Protein AF-A0A6L7WXG0-F1 (afdb_monomer_lite)

pLDDT: mean 85.37, std 14.79, range [28.58, 98.31]

Sequence (226 aa):
MTYRDDTGSDESISGVFEFADGVSATISLSQAAGVPYDHLEITGDRGRIRSDWMSGQIDIESSGAHEFRLPTVEFVRSDPLQPMYDAELAEFAAAVRLGRPPSVDGHDAIRTLRVLDALRASAERGAPVEVDDAVHSTTGRGVENELARIRIQLTYPANRIQEPVLYELARRFHLKFNVRRADIDAGIGWVQLMLEGERSEIEAAIEWVEAQGIRADPVEGDVVSG

Foldseek 3Di:
DDADPVVRGHQKAWDWDADPVRDIDIDIDHVPDPDDWDKDKDDDPFWIWMATPVFQKIWTAGPVDPVRVDTDIDHDPDDPVPVVVVVQVVQVVVCVVVVHDGPDDPVNVVLVVLVVLQSVQCVVVVHHDDSVRSVQPPDDDDDRFDKDKFKKKKKDALVCLPPPLVVVLVVPAPKDKDWPDWDGDNGMIMTIMIITGTPVRVVVSQVVSVVVVIHMGTDDDDDDDD

Structure (mmCIF, N/CA/C/O backbone):
data_AF-A0A6L7WXG0-F1
#
_entry.id   AF-A0A6L7WXG0-F1
#
loop_
_atom_site.group_PDB
_atom_site.id
_atom_site.type_symbol
_atom_site.label_atom_id
_atom_site.label_alt_id
_atom_site.label_comp_id
_atom_site.label_asym_id
_atom_site.label_entity_id
_atom_site.label_seq_id
_atom_site.pdbx_PDB_ins_code
_atom_site.Cartn_x
_atom_site.Cartn_y
_atom_site.Cartn_z
_atom_site.occupancy
_atom_site.B_iso_or_equiv
_atom_site.auth_seq_id
_atom_site.auth_comp_id
_atom_site.auth_asym_id
_atom_site.auth_atom_id
_atom_site.pdbx_PDB_model_num
ATOM 1 N N . MET A 1 1 ? 11.343 -7.366 10.404 1.00 69.06 1 MET A N 1
ATOM 2 C CA . MET A 1 1 ? 10.807 -5.997 10.508 1.00 69.06 1 MET A CA 1
ATOM 3 C C . MET A 1 1 ? 11.293 -5.422 11.824 1.00 69.06 1 MET A C 1
ATOM 5 O O . MET A 1 1 ? 11.182 -6.116 12.830 1.00 69.06 1 MET A O 1
ATOM 9 N N . THR A 1 2 ? 11.908 -4.241 11.805 1.00 74.75 2 THR A N 1
ATOM 10 C CA . THR A 1 2 ? 12.405 -3.568 13.018 1.00 74.75 2 THR A CA 1
ATOM 11 C C . THR A 1 2 ? 11.635 -2.268 13.184 1.00 74.75 2 THR A C 1
ATOM 13 O O . THR A 1 2 ? 11.854 -1.347 12.406 1.00 74.75 2 THR A O 1
ATOM 16 N N . TYR A 1 3 ? 10.732 -2.199 14.160 1.00 73.75 3 TYR A N 1
ATOM 17 C CA . TYR A 1 3 ? 9.890 -1.025 14.394 1.00 73.75 3 TYR A CA 1
ATOM 18 C C . TYR A 1 3 ? 10.620 0.051 15.208 1.00 73.75 3 TYR A C 1
ATOM 20 O O . TYR A 1 3 ? 11.378 -0.271 16.127 1.00 73.75 3 TYR A O 1
ATOM 28 N N . ARG A 1 4 ? 10.374 1.325 14.887 1.00 72.88 4 ARG A N 1
ATOM 29 C CA . ARG A 1 4 ? 10.917 2.492 15.588 1.00 72.88 4 ARG A CA 1
ATOM 30 C C . ARG A 1 4 ? 9.821 3.308 16.260 1.00 72.88 4 ARG A C 1
ATOM 32 O O . ARG A 1 4 ? 9.008 3.950 15.598 1.00 72.88 4 ARG A O 1
ATOM 39 N N . ASP A 1 5 ? 9.869 3.350 17.590 1.00 71.81 5 ASP A N 1
ATOM 40 C CA . ASP A 1 5 ? 8.916 4.106 18.412 1.00 71.81 5 ASP A CA 1
ATOM 41 C C . ASP A 1 5 ? 9.020 5.629 18.214 1.00 71.81 5 ASP A C 1
ATOM 43 O O . ASP A 1 5 ? 8.040 6.3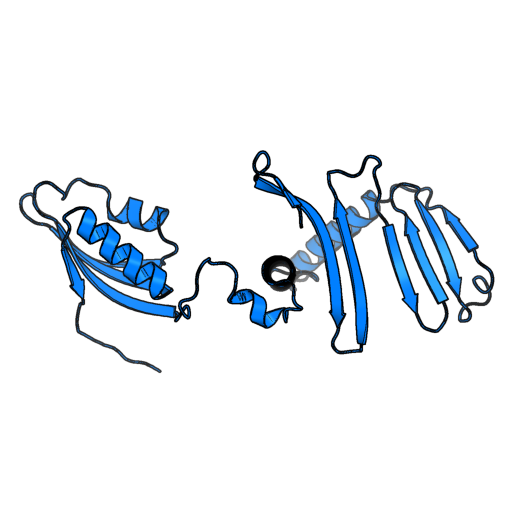43 18.411 1.00 71.81 5 ASP A O 1
ATOM 47 N N . ASP A 1 6 ? 10.191 6.146 17.824 1.00 74.25 6 ASP A N 1
ATOM 48 C CA . ASP A 1 6 ? 10.437 7.585 17.668 1.00 74.25 6 ASP A CA 1
ATOM 49 C C . ASP A 1 6 ? 9.836 8.170 16.382 1.00 74.25 6 ASP A C 1
ATOM 51 O O . ASP A 1 6 ? 9.433 9.334 16.366 1.00 74.25 6 ASP A O 1
ATOM 55 N N . THR A 1 7 ? 9.757 7.372 15.316 1.00 75.00 7 THR A N 1
ATOM 56 C CA . THR A 1 7 ? 9.192 7.778 14.019 1.00 75.00 7 THR A CA 1
ATOM 57 C C . THR A 1 7 ? 7.822 7.166 13.741 1.00 75.00 7 THR A C 1
ATOM 59 O O . THR A 1 7 ? 7.153 7.587 12.799 1.00 75.00 7 THR A O 1
ATOM 62 N N . GLY A 1 8 ? 7.393 6.187 14.542 1.00 73.94 8 GLY A N 1
ATOM 63 C CA . GLY A 1 8 ? 6.151 5.453 14.315 1.00 73.94 8 GLY A CA 1
ATOM 64 C C . GLY A 1 8 ? 6.173 4.624 13.028 1.00 73.94 8 GLY A C 1
ATOM 65 O O . GLY A 1 8 ? 5.131 4.426 12.407 1.00 73.94 8 GLY A O 1
ATOM 66 N N . SER A 1 9 ? 7.359 4.199 12.583 1.00 76.88 9 SER A N 1
ATOM 67 C CA . SER A 1 9 ? 7.559 3.500 11.311 1.00 76.88 9 SER A CA 1
ATOM 68 C C . SER A 1 9 ? 8.570 2.368 11.445 1.00 76.88 9 SER A C 1
ATOM 70 O O . SER A 1 9 ? 9.354 2.328 12.394 1.00 76.88 9 SER A O 1
ATOM 72 N N . ASP A 1 10 ? 8.569 1.443 10.491 1.00 80.31 10 ASP A N 1
ATOM 73 C CA . ASP A 1 10 ? 9.605 0.420 10.430 1.00 80.31 10 ASP A CA 1
ATOM 74 C C . ASP A 1 10 ? 10.914 0.996 9.906 1.00 80.31 10 ASP A C 1
ATOM 76 O O . ASP A 1 10 ? 10.977 1.612 8.845 1.00 80.31 10 ASP A O 1
ATOM 80 N N . GLU A 1 11 ? 11.991 0.742 10.639 1.00 86.38 11 GLU A N 1
ATOM 81 C CA . GLU A 1 11 ? 13.344 1.089 10.233 1.00 86.38 11 GLU A CA 1
ATOM 82 C C . GLU A 1 11 ? 13.790 0.282 9.019 1.00 86.38 11 GLU A C 1
ATOM 84 O O . GLU A 1 11 ? 14.484 0.796 8.143 1.00 86.38 11 GLU A O 1
ATOM 89 N N . SER A 1 12 ? 13.454 -1.009 8.998 1.00 88.31 12 SER A N 1
ATOM 90 C CA . SER A 1 12 ? 13.817 -1.927 7.922 1.00 88.31 12 SER A CA 1
ATOM 91 C C . SER A 1 12 ? 12.765 -3.011 7.741 1.00 88.31 12 SER A C 1
ATOM 93 O O . SER A 1 12 ? 12.304 -3.633 8.708 1.00 88.31 12 SER A O 1
ATOM 95 N N . ILE A 1 13 ? 12.450 -3.285 6.482 1.00 85.75 13 ILE A N 1
ATOM 96 C CA . ILE A 1 13 ? 11.559 -4.351 6.050 1.00 85.75 13 ILE A CA 1
ATOM 97 C C . ILE A 1 13 ? 12.238 -5.150 4.939 1.00 85.75 13 ILE A C 1
ATOM 99 O O . ILE A 1 13 ? 12.839 -4.599 4.019 1.00 85.75 13 ILE A O 1
ATOM 103 N N . SER A 1 14 ? 12.134 -6.469 5.034 1.00 88.62 14 SER A N 1
ATOM 104 C CA . SER A 1 14 ? 12.507 -7.382 3.962 1.00 88.62 14 SER A CA 1
ATOM 105 C C . SER A 1 14 ? 11.402 -8.415 3.836 1.00 88.62 14 SER A C 1
ATOM 107 O O . SER A 1 14 ? 10.931 -8.933 4.850 1.00 88.62 14 SER A O 1
ATOM 109 N N . GLY A 1 15 ? 10.973 -8.681 2.610 1.00 89.25 15 GLY A N 1
ATOM 110 C CA . GLY A 1 15 ? 9.856 -9.567 2.316 1.00 89.25 15 GLY A CA 1
ATOM 111 C C . GLY A 1 15 ? 10.099 -10.352 1.038 1.00 89.25 15 GLY A C 1
ATOM 112 O O . GLY A 1 15 ? 10.827 -9.898 0.155 1.00 89.25 15 GLY A O 1
ATOM 113 N N . VAL A 1 16 ? 9.485 -11.528 0.959 1.00 92.44 16 VAL A N 1
ATOM 114 C CA . VAL A 1 16 ? 9.445 -12.353 -0.248 1.00 92.44 16 VAL A CA 1
ATOM 115 C C . VAL A 1 16 ? 7.985 -12.508 -0.649 1.00 92.44 16 VAL A C 1
ATOM 117 O O . VAL A 1 16 ? 7.141 -12.809 0.193 1.00 92.44 16 VAL A O 1
ATOM 120 N N . PHE A 1 17 ? 7.710 -12.295 -1.926 1.00 92.06 17 PHE A N 1
ATOM 121 C CA . PHE A 1 17 ? 6.425 -12.525 -2.562 1.00 92.06 17 PHE A CA 1
ATOM 122 C C . PHE A 1 17 ? 6.538 -13.735 -3.475 1.00 92.06 17 PHE A C 1
ATOM 124 O O . PHE A 1 17 ? 7.519 -13.861 -4.209 1.00 92.06 17 PHE A O 1
ATOM 131 N N . GLU A 1 18 ? 5.517 -14.579 -3.457 1.00 91.62 18 GLU A N 1
ATOM 132 C CA . GLU A 1 18 ? 5.329 -15.658 -4.418 1.00 91.62 18 GLU A CA 1
ATOM 133 C C . GLU A 1 18 ? 4.046 -15.371 -5.196 1.00 91.62 18 GLU A C 1
ATOM 135 O O . GLU A 1 18 ? 2.998 -15.090 -4.615 1.00 91.62 18 GLU A O 1
ATOM 140 N N . PHE A 1 19 ? 4.150 -15.364 -6.519 1.00 89.44 19 PHE A N 1
ATOM 141 C CA . PHE A 1 19 ? 3.028 -15.149 -7.419 1.00 89.44 19 PHE A CA 1
ATOM 142 C C . PHE A 1 19 ? 2.441 -16.499 -7.842 1.00 89.44 19 PHE A C 1
ATOM 144 O O . PHE A 1 19 ? 3.129 -17.518 -7.864 1.00 89.44 19 PHE A O 1
ATOM 151 N N . ALA A 1 20 ? 1.163 -16.511 -8.227 1.00 86.31 20 ALA A N 1
ATOM 152 C CA . ALA A 1 20 ? 0.452 -17.738 -8.604 1.00 86.31 20 ALA A CA 1
ATOM 153 C C . ALA A 1 20 ? 1.073 -18.485 -9.805 1.00 86.31 20 ALA A C 1
ATOM 155 O O . ALA A 1 20 ? 0.812 -19.670 -10.003 1.00 86.31 20 ALA A O 1
ATOM 156 N N . ASP A 1 21 ? 1.875 -17.797 -10.617 1.00 87.25 21 ASP A N 1
ATOM 157 C CA . ASP A 1 21 ? 2.616 -18.353 -11.750 1.00 87.25 21 ASP A CA 1
ATOM 158 C C . ASP A 1 21 ? 4.011 -18.892 -11.370 1.00 87.25 21 ASP A C 1
ATOM 160 O O . ASP A 1 21 ? 4.744 -19.370 -12.237 1.00 87.25 21 ASP A O 1
ATOM 164 N N . GLY A 1 22 ? 4.369 -18.854 -10.083 1.00 87.81 22 GLY A N 1
ATOM 165 C CA . GLY A 1 22 ? 5.646 -19.322 -9.550 1.00 87.81 22 GLY A CA 1
ATOM 166 C C . GLY A 1 22 ? 6.780 -18.302 -9.649 1.00 87.81 22 GLY A C 1
ATOM 167 O O . GLY A 1 22 ? 7.914 -18.622 -9.289 1.00 87.81 22 GLY A O 1
ATOM 168 N N . VAL A 1 23 ? 6.515 -17.078 -10.121 1.00 91.69 23 VAL A N 1
ATOM 169 C CA . VAL A 1 23 ? 7.484 -15.983 -10.004 1.00 91.69 23 VAL A CA 1
ATOM 170 C C . VAL A 1 23 ? 7.654 -15.641 -8.525 1.00 91.69 23 VAL A C 1
ATOM 172 O O . VAL A 1 23 ? 6.690 -15.609 -7.764 1.00 91.69 23 VAL A O 1
ATOM 175 N N . SER A 1 24 ? 8.886 -15.353 -8.110 1.00 92.81 24 SER A N 1
ATOM 176 C CA . SER A 1 24 ? 9.178 -14.842 -6.772 1.00 92.81 24 SER A CA 1
ATOM 177 C C . SER A 1 24 ? 9.816 -13.463 -6.854 1.00 92.81 24 SER A C 1
ATOM 179 O O . SER A 1 24 ? 10.695 -13.247 -7.691 1.00 92.81 24 SER A O 1
ATOM 181 N N . ALA A 1 25 ? 9.440 -12.560 -5.956 1.00 93.00 25 ALA A N 1
ATOM 182 C CA . ALA A 1 25 ? 10.072 -11.253 -5.823 1.00 93.00 25 ALA A CA 1
ATOM 183 C C . ALA A 1 25 ? 10.540 -11.025 -4.387 1.00 93.00 25 ALA A C 1
ATOM 185 O O . ALA A 1 25 ? 9.827 -11.342 -3.441 1.00 93.00 25 ALA A O 1
ATOM 186 N N . THR A 1 26 ? 11.716 -10.427 -4.227 1.00 93.31 26 THR A N 1
ATOM 187 C CA . THR A 1 26 ? 12.223 -10.005 -2.919 1.00 93.31 26 THR A CA 1
ATOM 188 C C . THR A 1 26 ? 12.224 -8.491 -2.862 1.00 93.31 26 THR A C 1
ATOM 190 O O . THR A 1 26 ? 12.740 -7.837 -3.766 1.00 93.31 26 THR A O 1
ATOM 193 N N . ILE A 1 27 ? 11.688 -7.937 -1.780 1.00 91.56 27 ILE A N 1
ATOM 194 C CA . ILE A 1 27 ? 11.769 -6.512 -1.479 1.00 91.56 27 ILE A CA 1
ATOM 195 C C . ILE A 1 27 ? 12.613 -6.303 -0.228 1.00 91.56 27 ILE A C 1
ATOM 197 O O . ILE A 1 27 ? 12.512 -7.060 0.737 1.00 91.56 27 ILE A O 1
ATOM 201 N N . SER A 1 28 ? 13.451 -5.272 -0.243 1.00 91.12 28 SER A N 1
ATOM 202 C CA . SER A 1 28 ? 14.207 -4.830 0.922 1.00 91.12 28 SER A CA 1
ATOM 203 C C . SER A 1 28 ? 14.220 -3.313 0.949 1.00 91.12 28 SER A C 1
ATOM 205 O O . SER A 1 28 ? 14.706 -2.689 0.010 1.00 91.12 28 SER A O 1
ATOM 207 N N . LEU A 1 29 ? 13.702 -2.736 2.028 1.00 90.38 29 LEU A N 1
ATOM 208 C CA . LEU A 1 29 ? 13.752 -1.304 2.290 1.00 90.38 29 LEU A CA 1
ATOM 209 C C . LEU A 1 29 ? 14.339 -1.077 3.680 1.00 90.38 29 LEU A C 1
ATOM 211 O O . LEU A 1 29 ? 14.035 -1.803 4.625 1.00 90.38 29 LEU A O 1
ATOM 215 N N . SER A 1 30 ? 15.191 -0.066 3.814 1.00 90.12 30 SER A N 1
ATOM 216 C CA . SER A 1 30 ? 15.856 0.241 5.075 1.00 90.12 30 SER A CA 1
ATOM 217 C C . SER A 1 30 ? 16.225 1.712 5.139 1.00 90.12 30 SER A C 1
ATOM 219 O O . SER A 1 30 ? 16.945 2.212 4.278 1.00 90.12 30 SER A O 1
ATOM 221 N N . GLN A 1 31 ? 15.771 2.372 6.198 1.00 86.69 31 GLN A N 1
ATOM 222 C CA . GLN A 1 31 ? 16.190 3.716 6.587 1.00 86.69 31 GLN A CA 1
ATOM 223 C C . GLN A 1 31 ? 17.479 3.699 7.426 1.00 86.69 31 GLN A C 1
ATOM 225 O O . GLN A 1 31 ? 18.104 4.738 7.614 1.00 86.69 31 GLN A O 1
ATOM 230 N N . ALA A 1 32 ? 17.890 2.527 7.923 1.00 86.94 32 ALA A N 1
ATOM 231 C CA . ALA A 1 32 ? 19.137 2.341 8.670 1.00 86.94 32 ALA A CA 1
ATOM 232 C C . ALA A 1 32 ? 20.347 2.032 7.782 1.00 86.94 32 ALA A C 1
ATOM 234 O O . ALA A 1 32 ? 21.463 1.878 8.287 1.00 86.94 32 ALA A O 1
ATOM 235 N N . ALA A 1 33 ? 20.157 1.921 6.467 1.00 86.94 33 ALA A N 1
ATOM 236 C CA . ALA A 1 33 ? 21.266 1.690 5.561 1.00 86.94 33 ALA A CA 1
ATOM 237 C C . ALA A 1 33 ? 22.262 2.857 5.624 1.00 86.94 33 ALA A C 1
ATOM 239 O O . ALA A 1 33 ? 21.909 4.019 5.443 1.00 86.94 33 ALA A O 1
ATOM 240 N N . GLY A 1 34 ? 23.537 2.535 5.861 1.00 88.50 34 GLY A N 1
ATOM 241 C CA . GLY A 1 34 ? 24.606 3.536 5.938 1.00 88.50 34 GLY A CA 1
ATOM 242 C C . GLY A 1 34 ? 24.945 4.190 4.595 1.00 88.50 34 GLY A C 1
ATOM 243 O O . GLY A 1 34 ? 25.682 5.173 4.566 1.00 88.50 34 GLY A O 1
ATOM 244 N N . VAL A 1 35 ? 24.425 3.647 3.491 1.00 89.44 35 VAL A N 1
ATOM 245 C CA . VAL A 1 35 ? 24.557 4.191 2.139 1.00 89.44 35 VAL A CA 1
ATOM 246 C C . VAL A 1 35 ? 23.198 4.165 1.436 1.00 89.44 35 VAL A C 1
ATOM 248 O O . VAL A 1 35 ? 22.457 3.195 1.612 1.00 89.44 35 VAL A O 1
ATOM 251 N N . PRO A 1 36 ? 22.864 5.190 0.633 1.00 87.38 36 PRO A N 1
ATOM 252 C CA . PRO A 1 36 ? 21.691 5.142 -0.227 1.00 87.38 36 PRO A CA 1
ATOM 253 C C . PRO A 1 36 ? 21.805 3.989 -1.222 1.00 87.38 36 PRO A C 1
ATOM 255 O O . PRO A 1 36 ? 22.871 3.759 -1.797 1.00 87.38 36 PRO A O 1
ATOM 258 N N . TYR A 1 37 ? 20.704 3.286 -1.437 1.00 90.88 37 TYR A N 1
ATOM 259 C CA . TYR A 1 37 ? 20.589 2.254 -2.453 1.00 90.88 37 TYR A CA 1
ATOM 260 C C . TYR A 1 37 ? 19.185 2.305 -3.033 1.00 90.88 37 TYR A C 1
ATOM 262 O O . TYR A 1 37 ? 18.215 2.521 -2.310 1.00 90.88 37 TYR A O 1
ATOM 270 N N . ASP A 1 38 ? 19.099 2.092 -4.335 1.00 91.94 38 ASP A N 1
ATOM 271 C CA . ASP A 1 38 ? 17.840 1.934 -5.039 1.00 91.94 38 ASP A CA 1
ATOM 272 C C . ASP A 1 38 ? 18.148 1.156 -6.314 1.00 91.94 38 ASP A C 1
ATOM 274 O O . ASP A 1 38 ? 18.916 1.613 -7.165 1.00 91.94 38 ASP A O 1
ATOM 278 N N . HIS A 1 39 ? 17.667 -0.081 -6.377 1.00 93.81 39 HIS A N 1
ATOM 279 C CA . HIS A 1 39 ? 17.849 -0.913 -7.551 1.00 93.81 39 HIS A CA 1
ATOM 280 C C . HIS A 1 39 ? 16.721 -1.923 -7.706 1.00 93.81 39 HIS A C 1
ATOM 282 O O . HIS A 1 39 ? 16.160 -2.423 -6.732 1.00 93.81 39 HIS A O 1
ATOM 288 N N . LEU A 1 40 ? 16.466 -2.279 -8.959 1.00 95.25 40 LEU A N 1
ATOM 289 C CA . LEU A 1 40 ? 15.563 -3.345 -9.362 1.00 95.25 40 LEU A CA 1
ATOM 290 C C . LEU A 1 40 ? 16.348 -4.355 -10.191 1.00 95.25 40 LEU A C 1
ATOM 292 O O . LEU A 1 40 ? 17.116 -3.974 -11.073 1.00 95.25 40 LEU A O 1
ATOM 296 N N . GLU A 1 41 ? 16.134 -5.641 -9.939 1.00 96.94 41 GLU A N 1
ATOM 297 C CA . GLU A 1 41 ? 16.689 -6.716 -10.754 1.00 96.94 41 GLU A CA 1
ATOM 298 C C . GLU A 1 41 ? 15.584 -7.682 -11.172 1.00 96.94 41 GLU A C 1
ATOM 300 O O . GLU A 1 41 ? 14.773 -8.113 -10.356 1.00 96.94 41 GLU A O 1
ATOM 305 N N . ILE A 1 42 ? 15.569 -8.025 -12.456 1.00 96.88 42 ILE A N 1
ATOM 306 C CA . ILE A 1 42 ? 14.672 -9.016 -13.040 1.00 96.88 42 ILE A CA 1
ATOM 307 C C . ILE A 1 42 ? 15.546 -10.113 -13.631 1.00 96.88 42 ILE A C 1
ATOM 309 O O . ILE A 1 42 ? 16.362 -9.858 -14.518 1.00 96.88 42 ILE A O 1
ATOM 313 N N . THR A 1 43 ? 15.349 -11.338 -13.154 1.00 96.50 43 THR A N 1
ATOM 314 C CA . THR A 1 43 ? 16.014 -12.532 -13.680 1.00 96.50 43 THR A CA 1
ATOM 315 C C . THR A 1 43 ? 14.974 -13.449 -14.301 1.00 96.50 43 THR A C 1
ATOM 317 O O . THR A 1 43 ? 13.978 -13.788 -13.669 1.00 96.50 43 THR A O 1
ATOM 320 N N . GLY A 1 44 ? 15.215 -13.848 -15.544 1.00 94.88 44 GLY A N 1
ATOM 321 C CA . GLY A 1 44 ? 14.418 -14.823 -16.272 1.00 94.88 44 GLY A CA 1
ATOM 322 C C . GLY A 1 44 ? 15.272 -15.983 -16.776 1.00 94.88 44 GLY A C 1
ATOM 323 O O . GLY A 1 44 ? 16.495 -16.001 -16.651 1.00 94.88 44 GLY A O 1
ATOM 324 N N . ASP A 1 45 ? 14.618 -16.945 -17.414 1.00 94.81 45 ASP A N 1
ATOM 325 C CA . ASP A 1 45 ? 15.241 -18.139 -17.996 1.00 94.81 45 ASP A CA 1
ATOM 326 C C . ASP A 1 45 ? 16.295 -17.833 -19.077 1.00 94.81 45 ASP A C 1
ATOM 328 O O . ASP A 1 45 ? 17.212 -18.621 -19.308 1.00 94.81 45 ASP A O 1
ATOM 332 N N . ARG A 1 46 ? 16.178 -16.681 -19.744 1.00 95.81 46 ARG A N 1
ATOM 333 C CA . ARG A 1 46 ? 17.065 -16.267 -20.839 1.00 95.81 46 ARG A CA 1
ATOM 334 C C . ARG A 1 46 ? 18.005 -15.124 -20.491 1.00 95.81 46 ARG A C 1
ATOM 336 O O . ARG A 1 46 ? 18.705 -14.667 -21.399 1.00 95.81 46 ARG A O 1
ATOM 343 N N . GLY A 1 47 ? 18.040 -14.653 -19.249 1.00 95.62 47 GLY A N 1
ATOM 344 C CA . GLY A 1 47 ? 18.920 -13.550 -18.881 1.00 95.62 47 GLY A CA 1
ATOM 345 C C . GLY A 1 47 ? 18.500 -12.772 -17.645 1.00 95.62 47 GLY A C 1
ATOM 346 O O . GLY A 1 47 ? 17.566 -13.142 -16.938 1.00 95.62 47 GLY A O 1
ATOM 347 N N . ARG A 1 48 ? 19.195 -11.663 -17.415 1.00 96.69 48 ARG A N 1
ATOM 348 C CA . ARG A 1 48 ? 19.003 -10.758 -16.287 1.00 96.69 48 ARG A CA 1
ATOM 349 C C . ARG A 1 48 ? 19.120 -9.311 -16.747 1.00 96.69 48 ARG A C 1
ATOM 351 O O . ARG A 1 48 ? 19.949 -8.990 -17.597 1.00 96.69 48 ARG A O 1
ATOM 358 N N . ILE A 1 49 ? 18.320 -8.443 -16.144 1.00 97.19 49 ILE A N 1
ATOM 359 C CA . ILE A 1 49 ? 18.498 -6.996 -16.203 1.00 97.19 49 ILE A CA 1
ATOM 360 C C . ILE A 1 49 ? 18.470 -6.429 -14.788 1.00 97.19 49 ILE A C 1
ATOM 362 O O . ILE A 1 49 ? 17.603 -6.786 -13.993 1.00 97.19 49 ILE A O 1
ATOM 366 N N . ARG A 1 50 ? 19.415 -5.548 -14.474 1.00 96.88 50 ARG A N 1
ATOM 367 C CA . ARG A 1 50 ? 19.479 -4.810 -13.214 1.00 96.88 50 ARG A CA 1
ATOM 368 C C . ARG A 1 50 ? 19.580 -3.329 -13.520 1.00 96.88 50 ARG A C 1
ATOM 370 O O . ARG A 1 50 ? 20.368 -2.939 -14.369 1.00 96.88 50 ARG A O 1
ATOM 377 N N . SER A 1 51 ? 18.810 -2.515 -12.817 1.00 94.69 51 SER A N 1
ATOM 378 C CA . SER A 1 51 ? 18.906 -1.060 -12.858 1.00 94.69 51 SER A CA 1
ATOM 379 C C . SER A 1 51 ? 19.237 -0.556 -11.464 1.00 94.69 51 SER A C 1
ATOM 381 O O . SER A 1 51 ? 18.507 -0.865 -10.529 1.00 94.69 51 SER A O 1
ATOM 383 N N . ASP A 1 52 ? 20.327 0.195 -11.331 1.00 92.94 52 ASP A N 1
ATOM 384 C CA . ASP A 1 52 ? 20.717 0.911 -10.119 1.00 92.94 52 ASP A CA 1
ATOM 385 C C . ASP A 1 52 ? 20.455 2.405 -10.330 1.00 92.94 52 ASP A C 1
ATOM 387 O O . ASP A 1 52 ? 21.104 3.073 -11.139 1.00 92.94 52 ASP A O 1
ATOM 391 N N . TRP A 1 53 ? 19.462 2.923 -9.618 1.00 87.69 53 TRP A N 1
ATOM 392 C CA . TRP A 1 53 ? 18.965 4.282 -9.803 1.00 87.69 53 TRP A CA 1
ATOM 393 C C . TRP A 1 53 ? 19.927 5.328 -9.240 1.00 87.69 53 TRP A C 1
ATOM 395 O O . TRP A 1 53 ? 20.010 6.433 -9.772 1.00 87.69 53 TRP A O 1
ATOM 405 N N . MET A 1 54 ? 20.696 4.981 -8.205 1.00 87.25 54 MET A N 1
ATOM 406 C CA . MET A 1 54 ? 21.650 5.899 -7.577 1.00 87.25 54 MET A CA 1
ATOM 407 C C . MET A 1 54 ? 22.834 6.215 -8.494 1.00 87.25 54 MET A C 1
ATOM 409 O O . MET A 1 54 ? 23.347 7.333 -8.491 1.00 87.25 54 MET A O 1
ATOM 413 N N . SER A 1 55 ? 23.276 5.227 -9.271 1.00 88.38 55 SER A N 1
ATOM 414 C CA . SER A 1 55 ? 24.388 5.355 -10.220 1.00 88.38 55 SER A CA 1
ATOM 415 C C . SER A 1 55 ? 23.941 5.607 -11.664 1.00 88.38 55 SER A C 1
ATOM 417 O O . SER A 1 55 ? 24.761 6.009 -12.493 1.00 88.38 55 SER A O 1
ATOM 419 N N . GLY A 1 56 ? 22.667 5.356 -11.980 1.00 88.75 56 GLY A N 1
ATOM 420 C CA . GLY A 1 56 ? 22.151 5.328 -13.349 1.00 88.75 56 GLY A CA 1
ATOM 421 C C . GLY A 1 56 ? 22.651 4.125 -14.158 1.00 88.75 56 GLY A C 1
ATOM 422 O O . GLY A 1 56 ? 22.499 4.113 -15.380 1.00 88.75 56 GLY A O 1
ATOM 423 N N . GLN A 1 57 ? 23.282 3.141 -13.512 1.00 93.44 57 GLN A N 1
ATOM 424 C CA . GLN A 1 57 ? 23.827 1.957 -14.167 1.00 93.44 57 GLN A CA 1
ATOM 425 C C . GLN A 1 57 ? 22.712 0.968 -14.521 1.00 93.44 57 GLN A C 1
ATOM 427 O O . GLN A 1 57 ? 21.812 0.705 -13.722 1.00 93.44 57 GLN A O 1
ATOM 432 N N . ILE A 1 58 ? 22.795 0.388 -15.716 1.00 94.94 58 ILE A N 1
ATOM 433 C CA . ILE A 1 58 ? 21.957 -0.728 -16.148 1.00 94.94 58 ILE A CA 1
ATOM 434 C C . ILE A 1 58 ? 22.869 -1.884 -16.559 1.00 94.94 58 ILE A C 1
ATOM 436 O O . ILE A 1 58 ? 23.643 -1.755 -17.505 1.00 94.94 58 ILE A O 1
ATOM 440 N N . ASP A 1 59 ? 22.767 -3.016 -15.868 1.00 96.75 59 ASP A N 1
ATOM 441 C CA . ASP A 1 59 ? 23.455 -4.257 -16.225 1.00 96.75 59 ASP A CA 1
ATOM 442 C C . ASP A 1 59 ? 22.496 -5.169 -16.990 1.00 96.75 59 ASP A C 1
ATOM 444 O O . ASP A 1 59 ? 21.413 -5.487 -16.495 1.00 96.75 59 ASP A O 1
ATOM 448 N N . ILE A 1 60 ? 22.891 -5.617 -18.180 1.00 97.12 60 ILE A N 1
ATOM 449 C CA . ILE A 1 60 ? 22.066 -6.453 -19.055 1.00 97.12 60 ILE A CA 1
ATOM 450 C C . ILE A 1 60 ? 22.862 -7.673 -19.501 1.00 97.12 60 ILE A C 1
ATOM 452 O O . ILE A 1 60 ? 23.982 -7.570 -20.003 1.00 97.12 60 ILE A O 1
ATOM 456 N N . GLU A 1 61 ? 22.246 -8.839 -19.370 1.00 96.62 61 GLU A N 1
ATOM 457 C CA . GLU A 1 61 ? 22.718 -10.086 -19.952 1.00 96.62 61 GLU A CA 1
ATOM 458 C C . GLU A 1 61 ? 21.515 -10.850 -20.504 1.00 96.62 61 GLU A C 1
ATOM 460 O O . GLU A 1 61 ? 20.554 -11.116 -19.788 1.00 96.62 61 GLU A O 1
ATOM 465 N N . SER A 1 62 ? 21.533 -11.207 -21.786 1.00 96.12 62 SER A N 1
ATOM 466 C CA . SER A 1 62 ? 20.449 -11.952 -22.417 1.00 96.12 62 SER A CA 1
ATOM 467 C C . SER A 1 62 ? 20.946 -12.868 -23.528 1.00 96.12 62 SER A C 1
ATOM 469 O O . SER A 1 62 ? 21.533 -12.435 -24.516 1.00 96.12 62 SER A O 1
ATOM 471 N N . SER A 1 63 ? 20.588 -14.147 -23.438 1.00 94.31 63 SER A N 1
ATOM 472 C CA . SER A 1 63 ? 20.731 -15.100 -24.547 1.00 94.31 63 SER A CA 1
ATOM 473 C C . SER A 1 63 ? 19.740 -14.833 -25.691 1.00 94.31 63 SER A C 1
ATOM 475 O O . SER A 1 63 ? 19.919 -15.332 -26.802 1.00 94.31 63 SER A O 1
ATOM 477 N N . GLY A 1 64 ? 18.700 -14.035 -25.429 1.00 91.50 64 GLY A N 1
ATOM 478 C CA . GLY A 1 64 ? 17.631 -13.699 -26.364 1.00 91.50 64 GLY A CA 1
ATOM 479 C C . GLY A 1 64 ? 17.927 -12.563 -27.334 1.00 91.50 64 GLY A C 1
ATOM 480 O O . GLY A 1 64 ? 17.241 -12.449 -28.347 1.00 91.50 64 GLY A O 1
ATOM 481 N N . ALA A 1 65 ? 18.923 -11.734 -27.031 1.00 90.94 65 ALA A N 1
ATOM 482 C CA . ALA A 1 65 ? 19.284 -10.561 -27.812 1.00 90.94 65 ALA A CA 1
ATOM 483 C C . ALA A 1 65 ? 20.771 -10.634 -28.157 1.00 90.94 65 ALA A C 1
ATOM 485 O O . ALA A 1 65 ? 21.610 -10.774 -27.272 1.00 90.94 65 ALA A O 1
ATOM 486 N N . HIS A 1 66 ? 21.114 -10.561 -29.448 1.00 91.62 66 HIS A N 1
ATOM 487 C CA . HIS A 1 66 ? 22.504 -10.727 -29.885 1.00 91.62 66 HIS A CA 1
ATOM 488 C C . HIS A 1 66 ? 23.444 -9.732 -29.190 1.00 91.62 66 HIS A C 1
ATOM 490 O O . HIS A 1 66 ? 24.541 -10.115 -28.796 1.00 91.62 66 HIS A O 1
ATOM 496 N N . GLU A 1 67 ? 23.016 -8.477 -29.070 1.00 92.69 67 GLU A N 1
ATOM 497 C CA . GLU A 1 67 ? 23.780 -7.376 -28.474 1.00 92.69 67 GLU A CA 1
ATOM 498 C C . GLU A 1 67 ? 24.055 -7.551 -26.975 1.00 92.69 67 GLU A C 1
ATOM 500 O O . GLU A 1 67 ? 25.098 -7.112 -26.509 1.00 92.69 67 GLU A O 1
ATOM 505 N N . PHE A 1 68 ? 23.204 -8.290 -26.256 1.00 94.00 68 PHE A N 1
ATOM 506 C CA . PHE A 1 68 ? 23.327 -8.513 -24.811 1.00 94.00 68 PHE A CA 1
ATOM 507 C C . PHE A 1 68 ? 23.794 -9.929 -24.451 1.00 94.00 68 PHE A C 1
ATOM 509 O O . PHE A 1 68 ? 23.696 -10.342 -23.299 1.00 94.00 68 PHE A O 1
ATOM 516 N N . ARG A 1 69 ? 24.319 -10.699 -25.415 1.00 91.38 69 ARG A N 1
ATOM 517 C CA . ARG A 1 69 ? 24.823 -12.064 -25.159 1.00 91.38 69 ARG A CA 1
ATOM 518 C C . ARG A 1 69 ? 26.014 -12.124 -24.207 1.00 91.38 69 ARG A C 1
ATOM 520 O O . ARG A 1 69 ? 26.300 -13.189 -23.669 1.00 91.38 69 ARG A O 1
ATOM 527 N N . LEU A 1 70 ? 26.728 -11.015 -24.063 1.00 91.75 70 LEU A N 1
ATOM 528 C CA . LEU A 1 70 ? 27.771 -10.829 -23.066 1.00 91.75 70 LEU A CA 1
ATOM 529 C C . LEU A 1 70 ? 27.274 -9.803 -22.042 1.00 91.75 70 LEU A C 1
ATOM 531 O O . LEU A 1 70 ? 26.543 -8.890 -22.441 1.00 91.75 70 LEU A O 1
ATOM 535 N N . PRO A 1 71 ? 27.689 -9.911 -20.765 1.00 93.31 71 PRO A N 1
ATOM 536 C CA . PRO A 1 71 ? 27.370 -8.910 -19.757 1.00 93.31 71 PRO A CA 1
ATOM 537 C C . PRO A 1 71 ? 27.709 -7.507 -20.262 1.00 93.31 71 PRO A C 1
ATOM 539 O O . PRO A 1 71 ? 28.862 -7.207 -20.582 1.00 93.31 71 PRO A O 1
ATOM 542 N N . THR A 1 72 ? 26.682 -6.674 -20.373 1.00 95.44 72 THR A N 1
ATOM 543 C CA . THR A 1 72 ? 26.756 -5.314 -20.899 1.00 95.44 72 THR A CA 1
ATOM 544 C C . THR A 1 72 ? 26.345 -4.350 -19.802 1.00 95.44 72 THR A C 1
ATOM 546 O O . THR A 1 72 ? 25.381 -4.603 -19.086 1.00 95.44 72 THR A O 1
ATOM 549 N N . VAL A 1 73 ? 27.086 -3.252 -19.673 1.00 95.44 73 VAL A N 1
ATOM 550 C CA . VAL A 1 73 ? 26.806 -2.195 -18.702 1.00 95.44 73 VAL A CA 1
ATOM 551 C C . VAL A 1 73 ? 26.537 -0.905 -19.459 1.00 95.44 73 VAL A C 1
ATOM 553 O O . VAL A 1 73 ? 27.404 -0.416 -20.188 1.00 95.44 73 VAL A O 1
ATOM 556 N N . GLU A 1 74 ? 25.348 -0.352 -19.273 1.00 93.81 74 GLU A N 1
ATOM 557 C CA . GLU A 1 74 ? 24.956 0.956 -19.781 1.00 93.81 74 GLU A CA 1
ATOM 558 C C . GLU A 1 74 ? 24.789 1.961 -18.641 1.00 93.81 74 GLU A C 1
ATOM 560 O O . GLU A 1 74 ? 24.637 1.596 -17.478 1.00 93.81 74 GLU A O 1
ATOM 565 N N . PHE A 1 75 ? 24.829 3.248 -18.983 1.00 92.31 75 PHE A N 1
ATOM 566 C CA . PHE A 1 75 ? 24.634 4.339 -18.033 1.00 92.31 75 PHE A CA 1
ATOM 567 C C . PHE A 1 75 ? 23.603 5.318 -18.578 1.00 92.31 75 PHE A C 1
ATOM 569 O O . PHE A 1 75 ? 23.816 5.931 -19.630 1.00 92.31 75 PHE A O 1
ATOM 576 N N . VAL A 1 76 ? 22.518 5.511 -17.836 1.00 87.38 76 VAL A N 1
ATOM 577 C CA . VAL A 1 76 ? 21.530 6.556 -18.095 1.00 87.38 76 VAL A CA 1
ATOM 578 C C . VAL A 1 76 ? 22.143 7.891 -17.684 1.00 87.38 76 VAL A C 1
ATOM 580 O O . VAL A 1 76 ? 22.448 8.127 -16.521 1.00 87.38 76 VAL A O 1
ATOM 583 N N . ARG A 1 77 ? 22.374 8.767 -18.667 1.00 81.69 77 ARG A N 1
ATOM 584 C CA . ARG A 1 77 ? 23.033 10.074 -18.465 1.00 81.69 77 ARG A CA 1
ATOM 585 C C . ARG A 1 77 ? 22.057 11.247 -18.349 1.00 81.69 77 ARG A C 1
ATOM 587 O O . ARG A 1 77 ? 22.492 12.396 -18.323 1.00 81.69 77 ARG A O 1
ATOM 594 N N . SER A 1 78 ? 20.759 10.970 -18.360 1.00 80.19 78 SER A N 1
ATOM 595 C CA . SER A 1 78 ? 19.692 11.958 -18.208 1.00 80.19 78 SER A CA 1
ATOM 596 C C . SER A 1 78 ? 19.168 11.984 -16.776 1.00 80.19 78 SER A C 1
ATOM 598 O O . SER A 1 78 ? 19.445 11.078 -15.995 1.00 80.19 78 SER A O 1
ATOM 600 N N . ASP A 1 79 ? 18.380 13.009 -16.456 1.00 80.62 79 ASP A N 1
ATOM 601 C CA . ASP A 1 79 ? 17.562 13.019 -15.245 1.00 80.62 79 ASP A CA 1
ATOM 602 C C . ASP A 1 79 ? 16.669 11.759 -15.218 1.00 80.62 79 ASP A C 1
ATOM 604 O O . ASP A 1 79 ? 15.908 11.553 -16.172 1.00 80.62 79 ASP A O 1
ATOM 608 N N . PRO A 1 80 ? 16.781 10.894 -14.193 1.00 73.56 80 PRO A N 1
ATOM 609 C CA . PRO A 1 80 ? 15.979 9.680 -14.105 1.00 73.56 80 PRO A CA 1
ATOM 610 C C . PRO A 1 80 ? 14.544 9.945 -13.620 1.00 73.56 80 PRO A C 1
ATOM 612 O O . PRO A 1 80 ? 13.665 9.123 -13.861 1.00 73.56 80 PRO A O 1
ATOM 615 N N . LEU A 1 81 ? 14.284 11.079 -12.961 1.00 80.69 81 LEU A N 1
ATOM 616 C CA . LEU A 1 81 ? 13.002 11.382 -12.322 1.00 80.69 81 LEU A CA 1
ATOM 617 C C . LEU A 1 81 ? 12.071 12.178 -13.232 1.00 80.69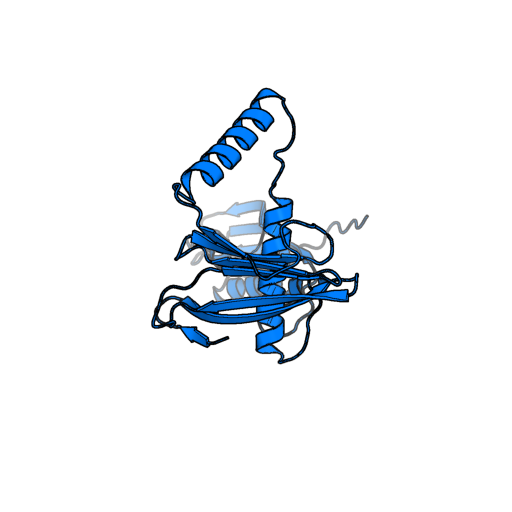 81 LEU A C 1
ATOM 619 O O . LEU A 1 81 ? 10.881 11.874 -13.313 1.00 80.69 81 LEU A O 1
ATOM 623 N N . GLN A 1 82 ? 12.591 13.192 -13.927 1.00 87.62 82 GLN A N 1
ATOM 624 C CA . GLN A 1 82 ? 11.747 14.083 -14.730 1.00 87.62 82 GLN A CA 1
ATOM 625 C C . GLN A 1 82 ? 10.910 13.337 -15.790 1.00 87.62 82 GLN A C 1
ATOM 627 O O . GLN A 1 82 ? 9.703 13.575 -15.843 1.00 87.62 82 GLN A O 1
ATOM 632 N N . PRO A 1 83 ? 11.462 12.383 -16.571 1.00 89.44 83 PRO A N 1
ATOM 633 C CA . PRO A 1 83 ? 10.672 11.641 -17.555 1.00 89.44 83 PRO A CA 1
ATOM 634 C C . PRO A 1 83 ? 9.536 10.810 -16.938 1.00 89.44 83 PRO A C 1
ATOM 636 O O . PRO A 1 83 ? 8.499 10.631 -17.573 1.00 89.44 83 PRO A O 1
ATOM 639 N N . MET A 1 84 ? 9.716 10.312 -15.709 1.00 89.94 84 MET A N 1
ATOM 640 C CA . MET A 1 84 ? 8.694 9.552 -14.983 1.00 89.94 84 MET A CA 1
ATOM 641 C C . MET A 1 84 ? 7.518 10.454 -14.595 1.00 89.94 84 MET A C 1
ATOM 643 O O . MET A 1 84 ? 6.372 10.125 -14.900 1.00 89.94 84 MET A O 1
ATOM 647 N N . TYR A 1 85 ? 7.797 11.612 -13.990 1.00 92.00 85 TYR A N 1
ATOM 648 C CA . TYR A 1 85 ? 6.756 12.576 -13.622 1.00 92.00 85 TYR A CA 1
ATOM 649 C C . TYR A 1 85 ? 6.054 13.172 -14.844 1.00 92.00 85 TYR A C 1
ATOM 651 O O . TYR A 1 85 ? 4.838 13.370 -14.827 1.00 92.00 85 TYR A O 1
ATOM 659 N N . ASP A 1 86 ? 6.796 13.421 -15.926 1.00 94.69 86 ASP A N 1
ATOM 660 C CA . ASP A 1 86 ? 6.221 13.885 -17.188 1.00 94.69 86 ASP A CA 1
ATOM 661 C C . ASP A 1 86 ? 5.238 12.850 -17.755 1.00 94.69 86 ASP A C 1
ATOM 663 O O . ASP A 1 86 ? 4.143 13.216 -18.190 1.00 94.69 86 ASP A O 1
ATOM 667 N N . ALA A 1 87 ? 5.596 11.561 -17.720 1.00 94.25 87 ALA A N 1
ATOM 668 C CA . ALA A 1 87 ? 4.731 10.476 -18.173 1.00 94.25 87 ALA A CA 1
ATOM 669 C C . ALA A 1 87 ? 3.478 10.325 -17.293 1.00 94.25 87 ALA A C 1
ATOM 671 O O . ALA A 1 87 ? 2.373 10.208 -17.826 1.00 94.25 87 ALA A O 1
ATOM 672 N N . GLU A 1 88 ? 3.630 10.383 -15.968 1.00 95.56 88 GLU A N 1
ATOM 673 C CA . GLU A 1 88 ? 2.518 10.318 -15.013 1.00 95.56 88 GLU A CA 1
ATOM 674 C C . GLU A 1 88 ? 1.521 11.4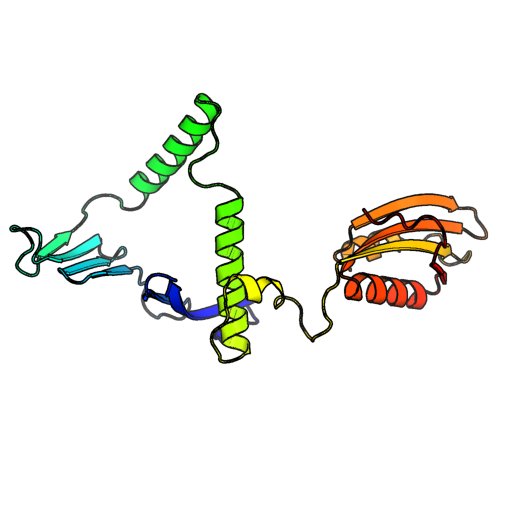67 -15.231 1.00 95.56 88 GLU A C 1
ATOM 676 O O . GLU A 1 88 ? 0.316 11.246 -15.392 1.00 95.56 88 GLU A O 1
ATOM 681 N N . LEU A 1 89 ? 2.016 12.706 -15.313 1.00 96.81 89 LEU A N 1
ATOM 682 C CA . LEU A 1 89 ? 1.171 13.879 -15.521 1.00 96.81 89 LEU A CA 1
ATOM 683 C C . LEU A 1 89 ? 0.507 13.865 -16.904 1.00 96.81 89 LEU A C 1
ATOM 685 O O . LEU A 1 89 ? -0.656 14.264 -17.042 1.00 96.81 89 LEU A O 1
ATOM 689 N N . ALA A 1 90 ? 1.225 13.405 -17.933 1.00 97.50 90 ALA A N 1
ATOM 690 C CA . ALA A 1 90 ? 0.677 13.256 -19.275 1.00 97.50 90 ALA A CA 1
ATOM 691 C C . ALA A 1 90 ? -0.473 12.242 -19.305 1.00 97.50 90 ALA A C 1
ATOM 693 O O . ALA A 1 90 ? -1.513 12.525 -19.907 1.00 97.50 90 ALA A O 1
ATOM 694 N N . GLU A 1 91 ? -0.317 11.105 -18.627 1.00 97.56 91 GLU A N 1
ATOM 695 C CA . GLU A 1 91 ? -1.346 10.072 -18.517 1.00 97.56 91 GLU A CA 1
ATOM 696 C C . GLU A 1 91 ? -2.582 10.583 -17.772 1.00 97.56 91 GLU A C 1
ATOM 698 O O . GLU A 1 91 ? -3.703 10.469 -18.276 1.00 97.56 91 GLU A O 1
ATOM 703 N N . PHE A 1 92 ? -2.387 11.253 -16.634 1.00 97.00 92 PHE A N 1
ATOM 704 C CA . PHE A 1 92 ? -3.475 11.895 -15.900 1.00 97.00 92 PHE A CA 1
ATOM 705 C C . PHE A 1 92 ? -4.245 12.891 -16.782 1.00 97.00 92 PHE A C 1
ATOM 707 O O . PHE A 1 92 ? -5.474 12.833 -16.899 1.00 97.00 92 PHE A O 1
ATOM 714 N N . ALA A 1 93 ? -3.529 13.787 -17.464 1.00 97.88 93 ALA A N 1
ATOM 715 C CA . ALA A 1 93 ? -4.146 14.778 -18.336 1.00 97.88 93 ALA A CA 1
ATOM 716 C C . ALA A 1 93 ? -4.876 14.132 -19.528 1.00 97.88 93 ALA A C 1
ATOM 718 O O . ALA A 1 93 ? -5.910 14.644 -19.969 1.00 97.88 93 ALA A O 1
ATOM 719 N N . ALA A 1 94 ? -4.361 13.022 -20.063 1.00 98.25 94 ALA A N 1
ATOM 720 C CA . ALA A 1 94 ? -5.008 12.266 -21.129 1.00 98.25 94 ALA A CA 1
ATOM 721 C C . ALA A 1 94 ? -6.306 11.602 -20.648 1.00 98.25 94 ALA A C 1
ATOM 723 O O . ALA A 1 94 ? -7.329 11.727 -21.325 1.00 98.25 94 ALA A O 1
ATOM 724 N N . ALA A 1 95 ? -6.294 10.962 -19.476 1.00 97.94 95 ALA A N 1
ATOM 725 C CA . ALA A 1 95 ? -7.470 10.329 -18.885 1.00 97.94 95 ALA A CA 1
ATOM 726 C C . ALA A 1 95 ? -8.621 11.331 -18.693 1.00 97.94 95 ALA A C 1
ATOM 728 O O . ALA A 1 95 ? -9.744 11.082 -19.141 1.00 97.94 95 ALA A O 1
ATOM 729 N N . VAL A 1 96 ? -8.314 12.514 -18.146 1.00 97.88 96 VAL A N 1
ATOM 730 C CA . VAL A 1 96 ? -9.286 13.604 -17.957 1.00 97.88 96 VAL A CA 1
ATOM 731 C C . VAL A 1 96 ? -9.857 14.087 -19.291 1.00 97.88 96 VAL A C 1
ATOM 733 O O . VAL A 1 96 ? -11.073 14.206 -19.434 1.00 97.88 96 VAL A O 1
ATOM 736 N N . ARG A 1 97 ? -9.004 14.353 -20.290 1.00 98.31 97 ARG A N 1
ATOM 737 C CA . ARG A 1 97 ? -9.449 14.864 -21.601 1.00 98.31 97 ARG A CA 1
ATOM 738 C C . ARG A 1 97 ? -10.313 13.869 -22.370 1.00 98.31 97 ARG A C 1
ATOM 740 O O . ARG A 1 97 ? -11.213 14.288 -23.091 1.00 98.31 97 ARG A O 1
ATOM 747 N N . LEU A 1 98 ? -10.016 12.578 -22.250 1.00 98.06 98 LEU A N 1
ATOM 748 C CA . LEU A 1 98 ? -10.710 11.509 -22.968 1.00 98.06 98 LEU A CA 1
ATOM 749 C C . LEU A 1 98 ? -11.922 10.958 -22.203 1.00 98.06 98 LEU A C 1
ATOM 751 O O . LEU A 1 98 ? -12.648 10.134 -22.752 1.00 98.06 98 LEU A O 1
ATOM 755 N N . GLY A 1 99 ? -12.146 11.391 -20.957 1.00 97.00 99 GLY A N 1
ATOM 756 C CA . GLY A 1 99 ? -13.248 10.904 -20.128 1.00 97.00 99 GLY A CA 1
ATOM 757 C C . GLY A 1 99 ? -13.143 9.412 -19.805 1.00 97.00 99 GLY A C 1
ATOM 758 O O . GLY A 1 99 ? -14.165 8.732 -19.721 1.00 97.00 99 GLY A O 1
ATOM 759 N N . ARG A 1 100 ? -11.918 8.894 -19.655 1.00 97.06 100 ARG A N 1
ATOM 760 C CA . ARG A 1 100 ? -11.656 7.494 -19.287 1.00 97.06 100 ARG A CA 1
ATOM 761 C C . ARG A 1 100 ? -11.060 7.397 -17.879 1.00 97.06 100 ARG A C 1
ATOM 763 O O . ARG A 1 100 ? -10.469 8.373 -17.414 1.00 97.06 100 ARG A O 1
ATOM 770 N N . PRO A 1 101 ? -11.149 6.231 -17.218 1.00 92.94 101 PRO A N 1
ATOM 771 C CA . PRO A 1 101 ? -10.376 5.974 -16.009 1.00 92.94 101 PRO A CA 1
ATOM 772 C C . PRO A 1 101 ? -8.865 6.165 -16.254 1.00 92.94 101 PRO A C 1
ATOM 774 O O . PRO A 1 101 ? -8.392 5.885 -17.369 1.00 92.94 101 PRO A O 1
ATOM 777 N N . PRO A 1 102 ? -8.110 6.655 -15.253 1.00 94.19 102 PRO A N 1
ATOM 778 C CA . PRO A 1 102 ? -6.651 6.671 -15.316 1.00 94.19 102 PRO A CA 1
ATOM 779 C C . PRO A 1 102 ? -6.101 5.240 -15.385 1.00 94.19 102 PRO A C 1
ATOM 781 O O . PRO A 1 102 ? -6.775 4.295 -14.981 1.00 94.19 102 PRO A O 1
ATOM 784 N N . SER A 1 103 ? -4.883 5.074 -15.902 1.00 93.31 103 SER A N 1
ATOM 785 C CA . SER A 1 103 ? -4.235 3.755 -15.973 1.00 93.31 103 SER A CA 1
ATOM 786 C C . SER A 1 103 ? -3.902 3.151 -14.607 1.00 93.31 103 SER A C 1
ATOM 788 O O . SER A 1 103 ? -3.733 1.940 -14.519 1.00 93.31 103 SER A O 1
ATOM 790 N N . VAL A 1 104 ? -3.773 3.994 -13.581 1.00 91.19 104 VAL A N 1
ATOM 791 C CA . VAL A 1 104 ? -3.598 3.614 -12.176 1.00 91.19 104 VAL A CA 1
ATOM 792 C C . VAL A 1 104 ? -4.701 4.296 -11.383 1.00 91.19 104 VAL A C 1
ATOM 794 O O . VAL A 1 104 ? -4.848 5.520 -11.458 1.00 91.19 104 VAL A O 1
ATOM 797 N N . ASP A 1 105 ? -5.494 3.518 -10.655 1.00 87.44 105 ASP A N 1
ATOM 798 C CA . ASP A 1 105 ? -6.657 4.022 -9.931 1.00 87.44 105 ASP A CA 1
ATOM 799 C C . ASP A 1 105 ? -6.642 3.669 -8.434 1.00 87.44 105 ASP A C 1
ATOM 801 O O . ASP A 1 105 ? -5.674 3.148 -7.875 1.00 87.44 105 ASP A O 1
ATOM 805 N N . GLY A 1 106 ? -7.733 4.004 -7.741 1.00 84.19 106 GLY A N 1
ATOM 806 C CA . GLY A 1 106 ? -7.859 3.729 -6.312 1.00 84.19 106 GLY A CA 1
ATOM 807 C C . GLY A 1 106 ? -7.818 2.235 -5.967 1.00 84.19 106 GLY A C 1
ATOM 808 O O . GLY A 1 106 ? -7.406 1.885 -4.863 1.00 84.19 106 GLY A O 1
ATOM 809 N N . HIS A 1 107 ? -8.201 1.338 -6.878 1.00 84.12 107 HIS A N 1
ATOM 810 C CA . HIS A 1 107 ? -8.122 -0.101 -6.638 1.00 84.12 107 HIS A CA 1
ATOM 811 C C . HIS A 1 107 ? -6.675 -0.594 -6.609 1.00 84.12 107 HIS A C 1
ATOM 813 O O . HIS A 1 107 ? -6.367 -1.483 -5.815 1.00 84.12 107 HIS A O 1
ATOM 819 N N . ASP A 1 108 ? -5.776 0.001 -7.395 1.00 87.62 108 ASP A N 1
ATOM 820 C CA . ASP A 1 108 ? -4.343 -0.311 -7.341 1.00 87.62 108 ASP A CA 1
ATOM 821 C C . ASP A 1 108 ? -3.718 0.111 -6.005 1.00 87.62 108 ASP A C 1
ATOM 823 O O . ASP A 1 108 ? -2.926 -0.633 -5.416 1.00 87.62 108 ASP A O 1
ATOM 827 N N . ALA A 1 109 ? -4.153 1.254 -5.462 1.00 84.62 109 ALA A N 1
ATOM 828 C CA . ALA A 1 109 ? -3.756 1.690 -4.126 1.00 84.62 109 ALA A CA 1
ATOM 829 C C . ALA A 1 109 ? -4.232 0.703 -3.046 1.00 84.62 109 ALA A C 1
ATOM 831 O O . ALA A 1 109 ? -3.450 0.301 -2.186 1.00 84.62 109 ALA A O 1
ATOM 832 N N . ILE A 1 110 ? -5.487 0.243 -3.118 1.00 86.12 110 ILE A N 1
ATOM 833 C CA . ILE A 1 110 ? -6.011 -0.757 -2.175 1.00 86.12 110 ILE A CA 1
ATOM 834 C C . ILE A 1 110 ? -5.247 -2.082 -2.280 1.00 86.12 110 ILE A C 1
ATOM 836 O O . ILE A 1 110 ? -4.905 -2.658 -1.251 1.00 86.12 110 ILE A O 1
ATOM 840 N N . ARG A 1 111 ? -4.934 -2.566 -3.489 1.00 85.25 111 ARG A N 1
ATOM 841 C CA . ARG A 1 111 ? -4.122 -3.786 -3.673 1.00 85.25 111 ARG A CA 1
ATOM 842 C C . ARG A 1 111 ? -2.740 -3.638 -3.042 1.00 85.25 111 ARG A C 1
ATOM 844 O O . ARG A 1 111 ? -2.303 -4.541 -2.338 1.00 85.25 111 ARG A O 1
ATOM 851 N N . THR A 1 112 ? -2.095 -2.488 -3.233 1.00 89.56 112 THR A N 1
ATOM 852 C CA . THR A 1 112 ? -0.803 -2.176 -2.604 1.00 89.56 112 THR A CA 1
ATOM 853 C C . THR A 1 112 ? -0.894 -2.218 -1.079 1.00 89.56 112 THR A C 1
ATOM 855 O O . THR A 1 112 ? -0.059 -2.846 -0.433 1.00 89.56 112 THR A O 1
ATOM 858 N N . LEU A 1 113 ? -1.931 -1.612 -0.492 1.00 87.94 113 LEU A N 1
ATOM 859 C CA . LEU A 1 113 ? -2.128 -1.624 0.962 1.00 87.94 113 LEU A CA 1
ATOM 860 C C . LEU A 1 113 ? -2.316 -3.045 1.512 1.00 87.94 113 LEU A C 1
ATOM 862 O O . LEU A 1 113 ? -1.702 -3.384 2.517 1.00 87.94 113 LEU A O 1
ATOM 866 N N . ARG A 1 114 ? -3.058 -3.911 0.811 1.00 88.25 114 ARG A N 1
ATOM 867 C CA . ARG A 1 114 ? -3.218 -5.322 1.213 1.00 88.25 114 ARG A CA 1
ATOM 868 C C . ARG A 1 114 ? -1.896 -6.079 1.249 1.00 88.25 114 ARG A C 1
ATOM 870 O O . ARG A 1 114 ? -1.677 -6.900 2.133 1.00 88.25 114 ARG A O 1
ATOM 877 N N . VAL A 1 115 ? -1.002 -5.799 0.303 1.00 90.38 115 VAL A N 1
ATOM 878 C CA . VAL A 1 115 ? 0.340 -6.395 0.283 1.00 90.38 115 VAL A CA 1
ATOM 879 C C . VAL A 1 115 ? 1.151 -5.947 1.504 1.00 90.38 115 VAL A C 1
ATOM 881 O O . VAL A 1 115 ? 1.832 -6.767 2.119 1.00 90.38 115 VAL A O 1
ATOM 884 N N . LEU A 1 116 ? 1.057 -4.672 1.893 1.00 87.81 116 LEU A N 1
ATOM 885 C CA . LEU A 1 116 ? 1.721 -4.158 3.096 1.00 87.81 116 LEU A CA 1
ATOM 886 C C . LEU A 1 116 ? 1.163 -4.797 4.376 1.00 87.81 116 LEU A C 1
ATOM 888 O O . LEU A 1 116 ? 1.943 -5.216 5.234 1.00 87.81 116 LEU A O 1
ATOM 892 N N . ASP A 1 117 ? -0.160 -4.938 4.476 1.00 87.12 117 ASP A N 1
ATOM 893 C CA . ASP A 1 117 ? -0.808 -5.641 5.587 1.00 87.12 117 ASP A CA 1
ATOM 894 C C . ASP A 1 117 ? -0.348 -7.106 5.662 1.00 87.12 117 ASP A C 1
ATOM 896 O O . ASP A 1 117 ? -0.036 -7.609 6.742 1.00 87.12 117 ASP A O 1
ATOM 900 N N . ALA A 1 118 ? -0.222 -7.785 4.516 1.00 89.75 118 ALA A N 1
ATOM 901 C CA . ALA A 1 118 ? 0.244 -9.171 4.447 1.00 89.75 118 ALA A CA 1
ATOM 902 C C . ALA A 1 118 ? 1.694 -9.323 4.897 1.00 89.75 118 ALA A C 1
ATOM 904 O O . ALA A 1 118 ? 2.011 -10.234 5.664 1.00 89.75 118 ALA A O 1
ATOM 905 N N . LEU A 1 119 ? 2.572 -8.411 4.474 1.00 88.50 119 LEU A N 1
ATOM 906 C CA . LEU A 1 119 ? 3.960 -8.385 4.926 1.00 88.50 119 LEU A CA 1
ATOM 907 C C . LEU A 1 119 ? 4.054 -8.200 6.440 1.00 88.50 119 LEU A C 1
ATOM 909 O O . LEU A 1 119 ? 4.818 -8.909 7.099 1.00 88.50 119 LEU A O 1
ATOM 913 N N . ARG A 1 120 ? 3.261 -7.282 6.999 1.00 85.19 120 ARG A N 1
ATOM 914 C CA . ARG A 1 120 ? 3.204 -7.054 8.443 1.00 85.19 120 ARG A CA 1
ATOM 915 C C . ARG A 1 120 ? 2.695 -8.287 9.184 1.00 85.19 120 ARG A C 1
ATOM 917 O O . ARG A 1 120 ? 3.354 -8.753 10.111 1.00 85.19 120 ARG A O 1
ATOM 924 N N . ALA A 1 121 ? 1.568 -8.847 8.752 1.00 85.56 121 ALA A N 1
ATOM 925 C CA . ALA A 1 121 ? 0.986 -10.044 9.350 1.00 85.56 121 ALA A CA 1
ATOM 926 C C . ALA A 1 121 ? 1.955 -11.237 9.291 1.00 85.56 121 ALA A C 1
ATOM 928 O O . ALA A 1 121 ? 2.109 -11.964 10.272 1.00 85.56 121 ALA A O 1
ATOM 929 N N . SER A 1 122 ? 2.650 -11.416 8.166 1.00 89.44 122 SER A N 1
ATOM 930 C CA . SER A 1 122 ? 3.690 -12.435 7.994 1.00 89.44 122 SER A CA 1
ATOM 931 C C . SER A 1 122 ? 4.852 -12.227 8.967 1.00 89.44 122 SER A C 1
ATOM 933 O O . SER A 1 122 ? 5.274 -13.170 9.639 1.00 89.44 122 SER A O 1
ATOM 935 N N . ALA A 1 123 ? 5.321 -10.985 9.129 1.00 85.06 123 ALA A N 1
ATOM 936 C CA . ALA A 1 123 ? 6.389 -10.652 10.068 1.00 85.06 123 ALA A CA 1
ATOM 937 C C . ALA A 1 123 ? 5.998 -10.916 11.534 1.00 85.06 123 ALA A C 1
ATOM 939 O O . ALA A 1 123 ? 6.825 -11.402 12.304 1.00 85.06 123 ALA A O 1
ATOM 940 N N . GLU A 1 124 ? 4.751 -10.631 11.915 1.00 83.75 124 GLU A N 1
ATOM 941 C CA . GLU A 1 124 ? 4.226 -10.885 13.262 1.00 83.75 124 GLU A CA 1
ATOM 942 C C . GLU A 1 124 ? 4.029 -12.388 13.538 1.00 83.75 124 GLU A C 1
ATOM 944 O O . GLU A 1 124 ? 4.289 -12.858 14.647 1.00 83.75 124 GLU A O 1
ATOM 949 N N . ARG A 1 125 ? 3.595 -13.159 12.531 1.00 85.44 125 ARG A N 1
ATOM 950 C CA . ARG A 1 125 ? 3.327 -14.605 12.648 1.00 85.44 125 ARG A CA 1
ATOM 951 C C . ARG A 1 125 ? 4.571 -15.475 12.467 1.00 85.44 125 ARG A C 1
ATOM 953 O O . ARG A 1 125 ? 4.583 -16.616 12.924 1.00 85.44 125 ARG A O 1
ATOM 960 N N . GLY A 1 126 ? 5.592 -14.970 11.776 1.00 85.75 126 GLY A N 1
ATOM 961 C CA . GLY A 1 126 ? 6.762 -15.747 11.369 1.00 85.75 126 GLY A CA 1
ATOM 962 C C . GLY A 1 126 ? 6.452 -16.828 10.325 1.00 85.75 126 GLY A C 1
ATOM 963 O O . GLY A 1 126 ? 7.163 -17.830 10.265 1.00 85.75 126 GLY A O 1
ATOM 964 N N . ALA A 1 127 ? 5.389 -16.659 9.532 1.00 88.75 127 ALA A N 1
ATOM 965 C CA . ALA A 1 127 ? 4.945 -17.614 8.515 1.00 88.75 127 ALA A CA 1
ATOM 966 C C . ALA A 1 127 ? 4.327 -16.886 7.303 1.00 88.75 127 ALA A C 1
ATOM 968 O O . ALA A 1 127 ? 3.804 -15.786 7.488 1.00 88.75 127 ALA A O 1
ATOM 969 N N . PRO A 1 128 ? 4.348 -17.481 6.090 1.00 89.50 128 PRO A N 1
ATOM 970 C CA . PRO A 1 128 ? 3.706 -16.900 4.910 1.00 89.50 128 PRO A CA 1
ATOM 971 C C . PRO A 1 128 ? 2.218 -16.601 5.134 1.00 89.50 128 PRO A C 1
ATOM 973 O O . PRO A 1 128 ? 1.527 -17.344 5.834 1.00 89.50 128 PRO A O 1
ATOM 976 N N . VAL A 1 129 ? 1.738 -15.512 4.533 1.00 89.94 129 VAL A N 1
ATOM 977 C CA . VAL A 1 129 ? 0.343 -15.059 4.608 1.00 89.94 129 VAL A CA 1
ATOM 978 C C . VAL A 1 129 ? -0.133 -14.738 3.197 1.00 89.94 129 VAL A C 1
ATOM 980 O O . VAL A 1 129 ? 0.539 -13.997 2.480 1.00 89.94 129 VAL A O 1
ATOM 983 N N . GLU A 1 130 ? -1.292 -15.274 2.819 1.00 89.38 130 GLU A N 1
ATOM 984 C CA . GLU A 1 130 ? -1.959 -14.914 1.569 1.00 89.38 130 GLU A CA 1
ATOM 985 C C . GLU A 1 130 ? -2.422 -13.455 1.621 1.00 89.38 130 GLU A C 1
ATOM 987 O O . GLU A 1 130 ? -2.953 -12.986 2.631 1.00 89.38 130 GLU A O 1
ATOM 992 N N . VAL A 1 131 ? -2.249 -12.721 0.520 1.00 84.62 131 VAL A N 1
ATOM 993 C CA . VAL A 1 131 ? -2.550 -11.278 0.477 1.00 84.62 131 VAL A CA 1
ATOM 994 C C . VAL A 1 131 ? -4.023 -10.986 0.785 1.00 84.62 131 VAL A C 1
ATOM 996 O O . VAL A 1 131 ? -4.334 -9.982 1.424 1.00 84.62 131 VAL A O 1
ATOM 999 N N . ASP A 1 132 ? -4.932 -11.875 0.387 1.00 77.12 132 ASP A N 1
ATOM 1000 C CA . ASP A 1 132 ? -6.361 -11.724 0.676 1.00 77.12 132 ASP A CA 1
ATOM 1001 C C . ASP A 1 132 ? -6.723 -12.093 2.130 1.00 77.12 132 ASP A C 1
ATOM 1003 O O . ASP A 1 132 ? -7.682 -11.547 2.683 1.00 77.12 132 ASP A O 1
ATOM 1007 N N . ASP A 1 133 ? -5.918 -12.926 2.797 1.00 64.88 133 ASP A N 1
ATOM 1008 C CA . ASP A 1 133 ? -6.116 -13.298 4.205 1.00 64.88 133 ASP A CA 1
ATOM 1009 C C . ASP A 1 133 ? -5.635 -12.198 5.164 1.00 64.88 133 ASP A C 1
ATOM 1011 O O . ASP A 1 133 ? -6.130 -12.071 6.288 1.00 64.88 133 ASP A O 1
ATOM 1015 N N . ALA A 1 134 ? -4.689 -11.369 4.719 1.00 56.31 134 ALA A N 1
ATOM 1016 C CA . ALA A 1 134 ? -4.084 -10.304 5.512 1.00 56.31 134 ALA A CA 1
ATOM 1017 C C . ALA A 1 134 ? -5.049 -9.180 5.909 1.00 56.31 134 ALA A C 1
ATOM 1019 O O . ALA A 1 134 ? -4.853 -8.541 6.942 1.00 56.31 134 ALA A O 1
ATOM 1020 N N . VAL A 1 135 ? -6.126 -8.988 5.142 1.00 51.22 135 VAL A N 1
ATOM 1021 C CA . VAL A 1 135 ? -7.165 -7.976 5.411 1.00 51.22 135 VAL A CA 1
ATOM 1022 C C . VAL A 1 135 ? -7.865 -8.221 6.756 1.00 51.22 135 VAL A C 1
ATOM 1024 O O . VAL A 1 135 ? -8.401 -7.295 7.354 1.00 51.22 135 VAL A O 1
ATOM 1027 N N . HIS A 1 136 ? -7.795 -9.447 7.282 1.00 43.28 136 HIS A N 1
ATOM 1028 C CA . HIS A 1 136 ? -8.365 -9.831 8.577 1.00 43.28 136 HIS A CA 1
ATOM 1029 C C . HIS A 1 136 ? -7.388 -9.658 9.756 1.00 43.28 136 HIS A C 1
ATOM 1031 O O . HIS A 1 136 ? -7.684 -10.102 10.863 1.00 43.28 136 HIS A O 1
ATOM 1037 N N . SER A 1 137 ? -6.199 -9.083 9.532 1.00 38.53 137 SER A N 1
ATOM 1038 C CA . SER A 1 137 ? -5.088 -9.115 10.494 1.00 38.53 137 SER A CA 1
ATOM 1039 C C . SER A 1 137 ? -4.678 -7.751 11.060 1.00 38.53 137 SER A C 1
ATOM 1041 O O . SER A 1 137 ? -3.822 -7.721 11.945 1.00 38.53 137 SER A O 1
ATOM 1043 N N . THR A 1 138 ? -5.263 -6.638 10.605 1.00 37.09 138 THR A N 1
ATOM 1044 C CA . THR A 1 138 ? -4.862 -5.277 11.025 1.00 37.09 138 THR A CA 1
ATOM 1045 C C . THR A 1 138 ? -5.703 -4.727 12.184 1.00 37.09 138 THR A C 1
ATOM 1047 O O . THR A 1 138 ? -5.964 -3.531 12.275 1.00 37.09 138 THR A O 1
ATOM 1050 N N . THR A 1 139 ? -6.081 -5.588 13.126 1.00 40.31 139 THR A N 1
ATOM 1051 C CA . THR A 1 139 ? -6.554 -5.187 14.457 1.00 40.31 139 THR A CA 1
ATOM 1052 C C . THR A 1 139 ? -6.149 -6.267 15.452 1.00 40.31 139 THR A C 1
ATOM 1054 O O . THR A 1 139 ? -6.385 -7.458 15.261 1.00 40.31 139 THR A O 1
ATOM 1057 N N . GLY A 1 140 ? -5.437 -5.863 16.503 1.00 36.03 140 GLY A N 1
ATOM 1058 C CA . GLY A 1 140 ? -4.934 -6.782 17.511 1.00 36.03 140 GLY A CA 1
ATOM 1059 C C . GLY A 1 140 ? -6.043 -7.631 18.139 1.00 36.03 140 GLY A C 1
ATOM 1060 O O . GLY A 1 140 ? -7.105 -7.130 18.482 1.00 36.03 140 GLY A O 1
ATOM 1061 N N . ARG A 1 141 ? -5.703 -8.902 18.387 1.00 37.41 141 ARG A N 1
ATOM 1062 C CA . ARG A 1 141 ? -6.396 -9.849 19.275 1.00 37.41 141 ARG A CA 1
ATOM 1063 C C . ARG A 1 141 ? -7.772 -10.336 18.789 1.00 37.41 141 ARG A C 1
ATOM 1065 O O . ARG A 1 141 ? -8.808 -9.837 19.195 1.00 37.41 141 ARG A O 1
ATOM 1072 N N . GLY A 1 142 ? -7.711 -11.429 18.025 1.00 38.97 142 GLY A N 1
ATOM 1073 C CA . GLY A 1 142 ? -8.759 -12.419 17.750 1.00 38.97 142 GLY A CA 1
ATOM 1074 C C . GLY A 1 142 ? -10.131 -12.215 18.395 1.00 38.97 142 GLY A C 1
ATOM 1075 O O . GLY A 1 142 ? -10.378 -12.708 19.493 1.00 38.97 142 GLY A O 1
ATOM 1076 N N . VAL A 1 143 ? -11.025 -11.600 17.628 1.00 44.31 143 VAL A N 1
ATOM 1077 C CA . VAL A 1 143 ? -12.457 -11.902 17.550 1.00 44.31 143 VAL A CA 1
ATOM 1078 C C . VAL A 1 143 ? -12.783 -11.777 16.060 1.00 44.31 143 VAL A C 1
ATOM 1080 O O . VAL A 1 143 ? -12.315 -10.838 15.424 1.00 44.31 143 VAL A O 1
ATOM 1083 N N . GLU A 1 144 ? -13.480 -12.744 15.461 1.00 45.00 144 GLU A N 1
ATOM 1084 C CA . GLU A 1 144 ? -13.938 -12.628 14.070 1.00 45.00 144 GLU A CA 1
ATOM 1085 C C . GLU A 1 144 ? -14.699 -11.301 13.908 1.00 45.00 144 GLU A C 1
ATOM 1087 O O . GLU A 1 144 ? -15.736 -11.095 14.540 1.00 45.00 144 GLU A O 1
ATOM 1092 N N . ASN A 1 145 ? -14.169 -10.377 13.101 1.00 52.00 145 ASN A N 1
ATOM 1093 C CA . ASN A 1 145 ? -14.791 -9.077 12.862 1.00 52.00 145 ASN A CA 1
ATOM 1094 C C . ASN A 1 145 ? -15.974 -9.235 11.904 1.00 52.00 145 ASN A C 1
ATOM 1096 O O . ASN A 1 145 ? -15.911 -8.936 10.712 1.00 52.00 145 ASN A O 1
ATOM 1100 N N . GLU A 1 146 ? -17.083 -9.728 12.442 1.00 75.44 146 GLU A N 1
ATOM 1101 C CA . GLU A 1 146 ? -18.374 -9.681 11.777 1.00 75.44 146 GLU A CA 1
ATOM 1102 C C . GLU A 1 146 ? -18.810 -8.213 11.667 1.00 75.44 146 GLU A C 1
ATOM 1104 O O . GLU A 1 146 ? -18.980 -7.522 12.674 1.00 75.44 146 GLU A O 1
ATOM 1109 N N . LEU A 1 147 ? -18.999 -7.716 10.444 1.00 80.56 147 LEU A N 1
ATOM 1110 C CA . LEU A 1 147 ? -19.631 -6.416 10.242 1.00 80.56 147 LEU A CA 1
ATOM 1111 C C . LEU A 1 147 ? -21.096 -6.507 10.663 1.00 80.56 147 LEU A C 1
ATOM 1113 O O . LEU A 1 147 ? -21.862 -7.314 10.136 1.00 80.56 147 LEU A O 1
ATOM 1117 N N . ALA A 1 148 ? -21.497 -5.643 11.585 1.00 84.31 148 ALA A N 1
ATOM 1118 C CA . ALA A 1 148 ? -22.850 -5.592 12.097 1.00 84.31 148 ALA A CA 1
ATOM 1119 C C . ALA A 1 148 ? -23.450 -4.200 11.908 1.00 84.31 148 ALA A C 1
ATOM 1121 O O . ALA A 1 148 ? -22.769 -3.172 11.883 1.00 84.31 148 ALA A O 1
ATOM 1122 N N . ARG A 1 149 ? -24.777 -4.172 11.793 1.00 90.94 149 ARG A N 1
ATOM 1123 C CA . ARG A 1 149 ? -25.569 -2.947 11.844 1.00 90.94 149 ARG A CA 1
ATOM 1124 C C . ARG A 1 149 ? -26.632 -3.113 12.915 1.00 90.94 149 ARG A C 1
ATOM 1126 O O . ARG A 1 149 ? -27.499 -3.974 12.785 1.00 90.94 149 ARG A O 1
ATOM 1133 N N . ILE A 1 150 ? -26.587 -2.277 13.945 1.00 90.44 150 ILE A N 1
ATOM 1134 C CA . ILE A 1 150 ? -27.524 -2.342 15.071 1.00 90.44 150 ILE A CA 1
ATOM 1135 C C . ILE A 1 150 ? -28.203 -0.998 15.313 1.00 90.44 150 ILE A C 1
ATOM 1137 O O . ILE A 1 150 ? -27.737 0.052 14.864 1.00 90.44 150 ILE A O 1
ATOM 1141 N N . ARG A 1 151 ? -29.321 -1.031 16.037 1.00 92.88 151 ARG A N 1
ATOM 1142 C CA . ARG A 1 151 ? -30.008 0.163 16.529 1.00 92.88 151 ARG A CA 1
ATOM 1143 C C . ARG A 1 151 ? -29.978 0.160 18.048 1.00 92.88 151 ARG A C 1
ATOM 1145 O O . ARG A 1 151 ? -30.340 -0.842 18.658 1.00 92.88 151 ARG A O 1
ATOM 1152 N N . ILE A 1 152 ? -29.582 1.282 18.634 1.00 94.00 152 ILE A N 1
ATOM 1153 C CA . ILE A 1 152 ? -29.536 1.472 20.085 1.00 94.00 152 ILE A CA 1
ATOM 1154 C C . ILE A 1 152 ? -30.201 2.790 20.469 1.00 94.00 152 ILE A C 1
ATOM 1156 O O . ILE A 1 152 ? -30.240 3.727 19.672 1.00 94.00 152 ILE A O 1
ATOM 1160 N N . GLN A 1 153 ? -30.705 2.874 21.691 1.00 94.94 153 GLN A N 1
ATOM 1161 C CA . GLN A 1 153 ? -31.165 4.095 22.324 1.00 94.94 153 GLN A CA 1
ATOM 1162 C C . GLN A 1 153 ? -30.218 4.450 23.463 1.00 94.94 153 GLN A C 1
ATOM 1164 O O . GLN A 1 153 ? -30.111 3.715 24.440 1.00 94.94 153 GLN A O 1
ATOM 1169 N N . LEU A 1 154 ? -29.569 5.602 23.345 1.00 94.75 154 LEU A N 1
ATOM 1170 C CA . LEU A 1 154 ? -28.821 6.213 24.430 1.00 94.75 154 LEU A CA 1
ATOM 1171 C C . LEU A 1 154 ? -29.765 7.056 25.279 1.00 94.75 154 LEU A C 1
ATOM 1173 O O . LEU A 1 154 ? -30.499 7.872 24.728 1.00 94.75 154 LEU A O 1
ATOM 1177 N N . THR A 1 155 ? -29.733 6.890 26.597 1.00 93.69 155 THR A N 1
ATOM 1178 C CA . THR A 1 155 ? -30.522 7.677 27.552 1.00 93.69 155 THR A CA 1
ATOM 1179 C C . THR A 1 155 ? -29.588 8.425 28.500 1.00 93.69 155 THR A C 1
ATOM 1181 O O . THR A 1 155 ? -28.857 7.823 29.290 1.00 93.69 155 THR A O 1
ATOM 1184 N N . TYR A 1 156 ? -29.621 9.750 28.408 1.00 93.44 156 TYR A N 1
ATOM 1185 C CA . TYR A 1 156 ? -28.796 10.694 29.146 1.00 93.44 156 TYR A CA 1
ATOM 1186 C C . TYR A 1 156 ? -29.511 11.141 30.426 1.00 93.44 156 TYR A C 1
ATOM 1188 O O . TYR A 1 156 ? -30.612 11.697 30.347 1.00 93.44 156 TYR A O 1
ATOM 1196 N N . PRO A 1 157 ? -28.897 10.971 31.609 1.00 89.94 157 PRO A N 1
ATOM 1197 C CA . PRO A 1 157 ? -29.364 11.645 32.814 1.00 89.94 157 PRO A CA 1
ATOM 1198 C C . PRO A 1 157 ? -29.089 13.159 32.743 1.00 89.94 157 PRO A C 1
ATOM 1200 O O . PRO A 1 157 ? -28.185 13.604 32.031 1.00 89.94 157 PRO A O 1
ATOM 1203 N N . ALA A 1 158 ? -29.824 13.952 33.535 1.00 85.06 158 ALA A N 1
ATOM 1204 C CA . ALA A 1 158 ? -29.731 15.421 33.573 1.00 85.06 158 ALA A CA 1
ATOM 1205 C C . ALA A 1 158 ? -28.290 15.958 33.648 1.00 85.06 158 ALA A C 1
ATOM 1207 O O . ALA A 1 158 ? -27.949 16.960 33.028 1.00 85.06 158 ALA A O 1
ATOM 1208 N N . ASN A 1 159 ? -27.425 15.286 34.409 1.00 85.19 159 ASN A N 1
ATOM 1209 C CA . ASN A 1 159 ? -26.041 15.699 34.641 1.00 85.19 159 ASN A CA 1
ATOM 1210 C C . ASN A 1 159 ? -25.071 15.347 33.499 1.00 85.19 159 ASN A C 1
ATOM 1212 O O . ASN A 1 159 ? -23.914 15.748 33.565 1.00 85.19 159 ASN A O 1
ATOM 1216 N N . ARG A 1 160 ? -25.504 14.596 32.479 1.00 85.88 160 ARG A N 1
ATOM 1217 C CA . ARG A 1 160 ? -24.676 14.184 31.331 1.00 85.88 160 ARG A CA 1
ATOM 1218 C C . ARG A 1 160 ? -25.176 14.705 29.989 1.00 85.88 160 ARG A C 1
ATOM 1220 O O . ARG A 1 160 ? -24.493 14.535 28.988 1.00 85.88 160 ARG A O 1
ATOM 1227 N N . ILE A 1 161 ? -26.327 15.370 29.954 1.00 82.94 161 ILE A N 1
ATOM 1228 C CA . ILE A 1 161 ? -26.949 15.841 28.709 1.00 82.94 161 ILE A CA 1
ATOM 1229 C C . ILE A 1 161 ? -26.136 16.913 27.966 1.00 82.94 161 ILE A C 1
ATOM 1231 O O . ILE A 1 161 ? -26.312 17.100 26.768 1.00 82.94 161 ILE A O 1
ATOM 1235 N N . GLN A 1 162 ? -25.239 17.609 28.672 1.00 83.12 162 GLN A N 1
ATOM 1236 C CA . GLN A 1 162 ? -24.357 18.634 28.099 1.00 83.12 162 GLN A CA 1
ATOM 1237 C C . GLN A 1 162 ? -23.015 18.066 27.609 1.00 83.12 162 GLN A C 1
ATOM 1239 O O . GLN A 1 162 ? -22.223 18.797 27.018 1.00 83.12 162 GLN A O 1
ATOM 1244 N N . GLU A 1 163 ? -22.742 16.783 27.855 1.00 87.69 163 GLU A N 1
ATOM 1245 C CA . GLU A 1 163 ? -21.473 16.153 27.497 1.00 87.69 163 GLU A CA 1
ATOM 1246 C C . GLU A 1 163 ? -21.475 15.728 26.017 1.00 87.69 163 GLU A C 1
ATOM 1248 O O . GLU A 1 163 ? -22.453 15.137 25.543 1.00 87.69 163 GLU A O 1
ATOM 1253 N N . PRO A 1 164 ? -20.382 15.949 25.267 1.00 91.44 164 PRO A N 1
ATOM 1254 C CA . PRO A 1 164 ? -20.316 15.685 23.829 1.00 91.44 164 PRO A CA 1
ATOM 1255 C C . PRO A 1 164 ? -20.077 14.196 23.504 1.00 91.44 164 PRO A C 1
ATOM 1257 O O . PRO A 1 164 ? -19.246 13.851 22.667 1.00 91.44 164 PRO A O 1
ATOM 1260 N N . VAL A 1 165 ? -20.807 13.281 24.145 1.00 90.62 165 VAL A N 1
ATOM 1261 C CA . VAL A 1 165 ? -20.510 11.836 24.092 1.00 90.62 165 VAL A CA 1
ATOM 1262 C C . VAL A 1 165 ? -20.614 11.252 22.683 1.00 90.62 165 VAL A C 1
ATOM 1264 O O . VAL A 1 165 ? -19.788 10.423 22.319 1.00 90.62 165 VAL A O 1
ATOM 1267 N N . LEU A 1 166 ? -21.557 11.711 21.853 1.00 90.00 166 LEU A N 1
ATOM 1268 C CA . LEU A 1 166 ? -21.645 11.261 20.454 1.00 90.00 166 LEU A CA 1
ATOM 1269 C C . LEU A 1 166 ? -20.434 11.694 19.618 1.00 90.00 166 LEU A C 1
ATOM 1271 O O . LEU A 1 166 ? -19.995 10.953 18.744 1.00 90.00 166 LEU A O 1
ATOM 1275 N N . TYR A 1 167 ? -19.899 12.887 19.883 1.00 91.00 167 TYR A N 1
ATOM 1276 C CA . TYR A 1 167 ? -18.706 13.388 19.204 1.00 91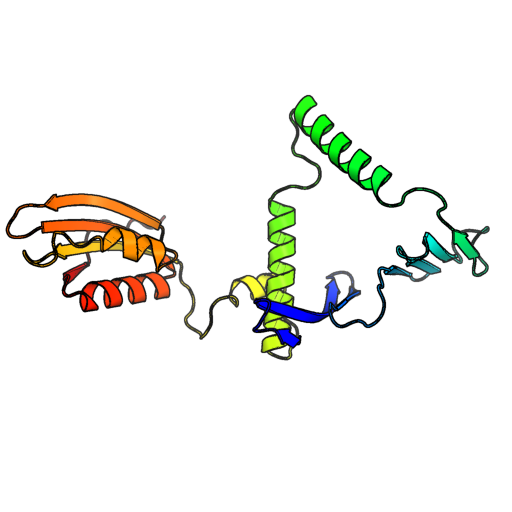.00 167 TYR A CA 1
ATOM 1277 C C . TYR A 1 167 ? -17.470 12.581 19.609 1.00 91.00 167 TYR A C 1
ATOM 1279 O O . TYR A 1 167 ? -16.694 12.172 18.749 1.00 91.00 167 TYR A O 1
ATOM 1287 N N . GLU A 1 168 ? -17.317 12.299 20.902 1.00 91.88 168 GLU A N 1
ATOM 1288 C CA . GLU A 1 168 ? -16.211 11.478 21.400 1.00 91.88 168 GLU A CA 1
ATOM 1289 C C . GLU A 1 168 ? -16.314 10.025 20.915 1.00 91.88 168 GLU A C 1
ATOM 1291 O O .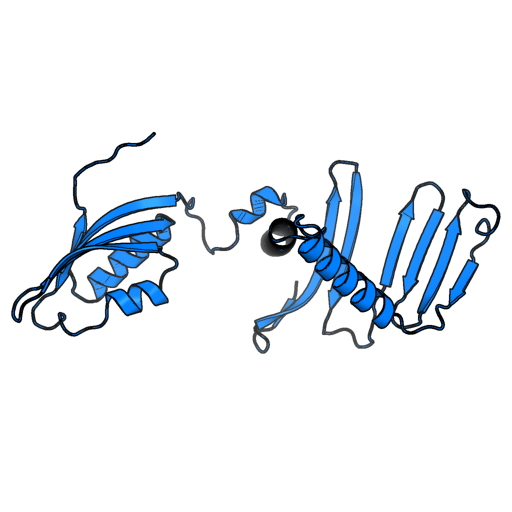 GLU A 1 168 ? -15.310 9.455 20.492 1.00 91.88 168 GLU A O 1
ATOM 1296 N N . LEU A 1 169 ? -17.524 9.455 20.860 1.00 91.69 169 LEU A N 1
ATOM 1297 C CA . LEU A 1 169 ? -17.772 8.137 20.268 1.00 91.69 169 LEU A CA 1
ATOM 1298 C C . LEU A 1 169 ? -17.285 8.086 18.815 1.00 91.69 169 LEU A C 1
ATOM 1300 O O . LEU A 1 169 ? -16.532 7.187 18.450 1.00 91.69 169 LEU A O 1
ATOM 1304 N N . ALA A 1 170 ? -17.650 9.085 18.006 1.00 86.94 170 ALA A N 1
ATOM 1305 C CA . ALA A 1 170 ? -17.260 9.175 16.599 1.00 86.94 170 ALA A CA 1
ATOM 1306 C C . ALA A 1 170 ? -15.745 9.311 16.379 1.00 86.94 170 ALA A C 1
ATOM 1308 O O . ALA A 1 170 ? -15.236 8.943 15.323 1.00 86.94 170 ALA A O 1
ATOM 1309 N N . ARG A 1 171 ? -15.026 9.894 17.345 1.00 88.75 171 ARG A N 1
ATOM 1310 C CA . ARG A 1 171 ? -13.568 10.063 17.283 1.00 88.75 171 ARG A CA 1
ATOM 1311 C C . ARG A 1 171 ? -12.803 8.861 17.807 1.00 88.75 171 ARG A C 1
ATOM 1313 O O . ARG A 1 171 ? -11.655 8.672 17.417 1.00 88.75 171 ARG A O 1
ATOM 1320 N N . ARG A 1 172 ? -13.402 8.123 18.739 1.00 88.50 172 ARG A N 1
ATOM 1321 C CA . ARG A 1 172 ? -12.750 7.032 19.458 1.00 88.50 172 ARG A CA 1
ATOM 1322 C C . ARG A 1 172 ? -12.911 5.685 18.762 1.00 88.50 172 ARG A C 1
ATOM 1324 O O . ARG A 1 172 ? -12.016 4.862 18.901 1.00 88.50 172 ARG A O 1
ATOM 1331 N N . PHE A 1 173 ? -14.010 5.483 18.042 1.00 91.31 173 PHE A N 1
ATOM 1332 C CA . PHE A 1 173 ? -14.350 4.205 17.421 1.00 91.31 173 PHE A CA 1
ATOM 1333 C C . PHE A 1 173 ? -14.534 4.356 15.913 1.00 91.31 173 PHE A C 1
ATOM 1335 O O . PHE A 1 173 ? -15.051 5.371 15.435 1.00 91.31 173 PHE A O 1
ATOM 1342 N N . HIS A 1 174 ? -14.162 3.328 15.154 1.00 86.88 174 HIS A N 1
ATOM 1343 C CA . H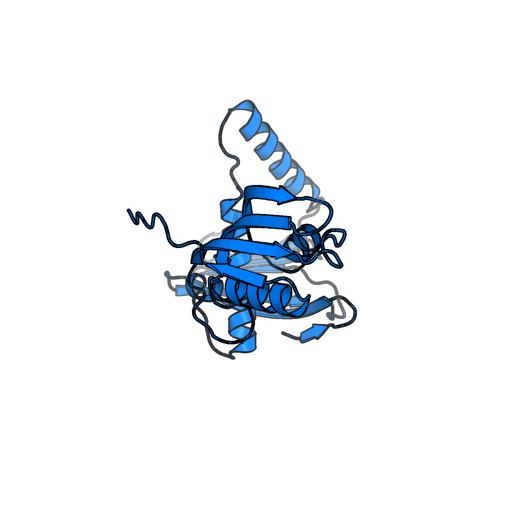IS A 1 174 ? -14.271 3.313 13.693 1.00 86.88 174 HIS A CA 1
ATOM 1344 C C . HIS A 1 174 ? -15.680 2.914 13.230 1.00 86.88 174 HIS A C 1
ATOM 1346 O O . HIS A 1 174 ? -15.872 1.977 12.457 1.00 86.88 174 HIS A O 1
ATOM 1352 N N . LEU A 1 175 ? -16.688 3.651 13.698 1.00 90.06 175 LEU A N 1
ATOM 1353 C CA . LEU A 1 175 ? -18.099 3.367 13.445 1.00 90.06 175 LEU A CA 1
ATOM 1354 C C . LEU A 1 175 ? -18.738 4.427 12.549 1.00 90.06 175 LEU A C 1
ATOM 1356 O O . LEU A 1 175 ? -18.586 5.633 12.756 1.00 90.06 175 LEU A O 1
ATOM 1360 N N . LYS A 1 176 ? -19.556 3.985 11.591 1.00 90.94 176 LYS A N 1
ATOM 1361 C CA . LYS A 1 176 ? -20.550 4.855 10.957 1.00 90.94 176 LYS A CA 1
ATOM 1362 C C . LYS A 1 176 ? -21.775 4.897 11.856 1.00 90.94 176 LYS A C 1
ATOM 1364 O O . LYS A 1 176 ? -22.339 3.857 12.186 1.00 90.94 176 LYS A O 1
ATOM 1369 N N . PHE A 1 177 ? -22.232 6.093 12.208 1.00 92.56 177 PHE A N 1
ATOM 1370 C CA . PHE A 1 177 ? -23.479 6.256 12.946 1.00 92.56 177 PHE A CA 1
ATOM 1371 C C . PHE A 1 177 ? -24.451 7.179 12.218 1.00 92.56 177 PHE A C 1
ATOM 1373 O O . PHE A 1 177 ? -24.069 8.056 11.445 1.00 92.56 177 PHE A O 1
ATOM 1380 N N . ASN A 1 178 ? -25.738 6.974 12.478 1.00 92.06 178 ASN A N 1
ATOM 1381 C CA . ASN A 1 178 ? -26.800 7.865 12.037 1.00 92.06 178 ASN A CA 1
ATOM 1382 C C . ASN A 1 178 ? -27.802 8.072 13.175 1.00 92.06 178 ASN A C 1
ATOM 1384 O O . ASN A 1 178 ? -28.270 7.100 13.772 1.00 92.06 178 ASN A O 1
ATOM 1388 N N . VAL A 1 179 ? -28.157 9.326 13.450 1.00 93.75 179 VAL A N 1
ATOM 1389 C CA . VAL A 1 179 ? -29.193 9.672 14.426 1.00 93.75 179 VAL A CA 1
ATOM 1390 C C . VAL A 1 179 ? -30.559 9.474 13.776 1.00 93.75 179 VAL A C 1
ATOM 1392 O O . VAL A 1 179 ? -30.905 10.133 12.799 1.00 93.75 179 VAL A O 1
ATOM 1395 N N . ARG A 1 180 ? -31.348 8.541 14.307 1.00 91.62 180 ARG A N 1
ATOM 1396 C CA . ARG A 1 180 ? -32.685 8.220 13.791 1.00 91.62 180 ARG A CA 1
ATOM 1397 C C . ARG A 1 180 ? -33.771 9.049 14.455 1.00 91.62 180 ARG A C 1
ATOM 1399 O O . ARG A 1 180 ? -34.691 9.496 13.776 1.00 91.62 180 ARG A O 1
ATOM 1406 N N . ARG A 1 181 ? -33.672 9.229 15.771 1.00 90.75 181 ARG A N 1
ATOM 1407 C CA . ARG A 1 181 ? -34.573 10.045 16.592 1.00 90.75 181 ARG A CA 1
ATOM 1408 C C . ARG A 1 181 ? -33.786 10.603 17.769 1.00 90.75 181 ARG A C 1
ATOM 1410 O O . ARG A 1 181 ? -32.838 9.968 18.219 1.00 90.75 181 ARG A O 1
ATOM 1417 N N . ALA A 1 182 ? -34.188 11.760 18.264 1.00 92.12 182 ALA A N 1
ATOM 1418 C CA . ALA A 1 182 ? -33.644 12.330 19.482 1.00 92.12 182 ALA A CA 1
ATOM 1419 C C . ALA A 1 182 ? -34.715 13.189 20.147 1.00 92.12 182 ALA A C 1
ATOM 1421 O O . ALA A 1 182 ? -35.484 13.854 19.452 1.00 92.12 182 ALA A O 1
ATOM 1422 N N . ASP A 1 183 ? -34.731 13.179 21.469 1.00 91.12 183 ASP A N 1
ATOM 1423 C CA . ASP A 1 183 ? -35.503 14.097 22.295 1.00 91.12 183 ASP A CA 1
ATOM 1424 C C . ASP A 1 183 ? -34.609 14.517 23.457 1.00 91.12 183 ASP A C 1
ATOM 1426 O O . ASP A 1 183 ? -34.047 13.669 24.147 1.00 91.12 183 ASP A O 1
ATOM 1430 N N . ILE A 1 184 ? -34.379 15.814 23.610 1.00 84.88 184 ILE A N 1
ATOM 1431 C CA . ILE A 1 184 ? -33.389 16.350 24.545 1.00 84.88 184 ILE A CA 1
ATOM 1432 C C . ILE A 1 184 ? -34.047 17.506 25.287 1.00 84.88 184 ILE A C 1
ATOM 1434 O O . ILE A 1 184 ? -34.323 18.548 24.689 1.00 84.88 184 ILE A O 1
ATOM 1438 N N . ASP A 1 185 ? -34.263 17.331 26.590 1.00 83.12 185 ASP A N 1
ATOM 1439 C CA . ASP A 1 185 ? -34.752 18.378 27.484 1.00 83.12 185 ASP A CA 1
ATOM 1440 C C . ASP A 1 185 ? -33.778 18.651 28.651 1.00 83.12 185 ASP A C 1
ATOM 1442 O O . ASP A 1 185 ? -32.642 18.181 28.663 1.00 83.12 185 ASP A O 1
ATOM 1446 N N . ALA A 1 186 ? -34.178 19.485 29.616 1.00 74.12 186 ALA A N 1
ATOM 1447 C CA . ALA A 1 186 ? -33.321 19.878 30.740 1.00 74.12 186 ALA A CA 1
ATOM 1448 C C . ALA A 1 186 ? -33.168 18.800 31.837 1.00 74.12 186 ALA A C 1
ATOM 1450 O O . ALA A 1 186 ? -32.314 18.942 32.713 1.00 74.12 186 ALA A O 1
ATOM 1451 N N . GLY A 1 187 ? -34.008 17.765 31.837 1.00 73.31 187 GLY A N 1
ATOM 1452 C CA . GLY A 1 187 ? -34.059 16.724 32.860 1.00 73.31 187 GLY A CA 1
ATOM 1453 C C . GLY A 1 187 ? -33.586 15.358 32.368 1.00 73.31 187 GLY A C 1
ATOM 1454 O O . GLY A 1 187 ? -32.827 14.692 33.071 1.00 73.31 187 GLY A O 1
ATOM 1455 N N . ILE A 1 188 ? -34.027 14.914 31.191 1.00 76.19 188 ILE A N 1
ATOM 1456 C CA . ILE A 1 188 ? -33.678 13.619 30.595 1.00 76.19 188 ILE A CA 1
ATOM 1457 C C . ILE A 1 188 ? -33.665 13.777 29.073 1.00 76.19 188 ILE A C 1
ATOM 1459 O O . ILE A 1 188 ? -34.560 14.369 28.483 1.00 76.19 188 ILE A O 1
ATOM 1463 N N . GLY A 1 189 ? -32.658 13.209 28.418 1.00 87.50 189 GLY A N 1
ATOM 1464 C CA . GLY A 1 189 ? -32.582 13.188 26.960 1.00 87.50 189 GLY A CA 1
ATOM 1465 C C . GLY A 1 189 ? -32.344 11.781 26.461 1.00 87.50 189 GLY A C 1
ATOM 1466 O O . GLY A 1 189 ? -31.703 10.980 27.137 1.00 87.50 189 GLY A O 1
ATOM 1467 N N . TRP A 1 190 ? -32.832 11.460 25.275 1.00 93.00 190 TRP A N 1
ATOM 1468 C CA . TRP A 1 190 ? -32.522 10.205 24.619 1.00 93.00 190 TRP A CA 1
ATOM 1469 C C . TRP A 1 190 ? -32.240 10.400 23.134 1.00 93.00 190 TRP A C 1
ATOM 1471 O O . TRP A 1 190 ? -32.766 11.298 22.478 1.00 93.00 190 TRP A O 1
ATOM 1481 N N . VAL A 1 191 ? -31.385 9.535 22.597 1.00 93.75 191 VAL A N 1
ATOM 1482 C CA . VAL A 1 191 ? -30.988 9.528 21.190 1.00 93.75 191 VAL A CA 1
ATOM 1483 C C . VAL A 1 191 ? -31.018 8.094 20.684 1.00 93.75 191 VAL A C 1
ATOM 1485 O O . VAL A 1 191 ? -30.315 7.235 21.202 1.00 93.75 191 VAL A O 1
ATOM 1488 N N . GLN A 1 192 ? -31.810 7.826 19.650 1.00 94.12 192 GLN A N 1
ATOM 1489 C CA . GLN A 1 192 ? -31.772 6.562 18.924 1.00 94.12 192 GLN A CA 1
ATOM 1490 C C . GLN A 1 192 ? -30.772 6.646 17.776 1.00 94.12 192 GLN A C 1
ATOM 1492 O O . GLN A 1 192 ? -30.915 7.463 16.861 1.00 94.12 192 GLN A O 1
ATOM 1497 N N . LEU A 1 193 ? -29.783 5.764 17.812 1.00 93.81 193 LEU A N 1
ATOM 1498 C CA . LEU A 1 193 ? -28.708 5.660 16.841 1.00 93.81 193 LEU A CA 1
ATOM 1499 C C . LEU A 1 193 ? -28.840 4.369 16.045 1.00 93.81 193 LEU A C 1
ATOM 1501 O O . LEU A 1 193 ? -29.234 3.331 16.569 1.00 93.81 193 LEU A O 1
ATOM 1505 N N . MET A 1 194 ? -28.449 4.429 14.779 1.00 93.56 194 MET A N 1
ATOM 1506 C CA . MET A 1 194 ? -28.022 3.256 14.029 1.00 93.56 194 MET A CA 1
ATOM 1507 C C . MET A 1 194 ? -26.500 3.266 13.975 1.00 93.56 194 MET A C 1
ATOM 1509 O O . MET A 1 194 ? -25.944 4.257 13.504 1.00 93.56 194 MET A O 1
ATOM 1513 N N . LEU A 1 195 ? -25.862 2.191 14.428 1.00 93.12 195 LEU A N 1
ATOM 1514 C CA . LEU A 1 195 ? -24.417 1.987 14.359 1.00 93.12 195 LEU A CA 1
ATOM 1515 C C . LEU A 1 195 ? -24.106 0.921 13.312 1.00 93.12 195 LEU A C 1
ATOM 1517 O O . LEU A 1 195 ? -24.829 -0.068 13.204 1.00 93.12 195 LEU A O 1
ATOM 1521 N N . GLU A 1 196 ? -23.047 1.137 12.544 1.00 90.25 196 GLU A N 1
ATOM 1522 C CA . GLU A 1 196 ? -22.539 0.219 11.531 1.00 90.25 196 GLU A CA 1
ATOM 1523 C C . GLU A 1 196 ? -21.013 0.190 11.585 1.00 90.25 196 GLU A C 1
ATOM 1525 O O . GLU A 1 196 ? -20.363 1.237 11.545 1.00 90.25 196 GLU A O 1
ATOM 1530 N N . GLY A 1 197 ? -20.457 -1.013 11.665 1.00 88.19 197 GLY A N 1
ATOM 1531 C CA . GLY A 1 197 ? -19.025 -1.252 11.791 1.00 88.19 197 GLY A CA 1
ATOM 1532 C C . GLY A 1 197 ? -18.753 -2.681 12.243 1.00 88.19 197 GLY A C 1
ATOM 1533 O O . GLY A 1 197 ? -19.634 -3.539 12.163 1.00 88.19 197 GLY A O 1
ATOM 1534 N N . GLU A 1 198 ? -17.540 -2.941 12.712 1.00 88.06 198 GLU A N 1
ATOM 1535 C CA . GLU A 1 198 ? -17.187 -4.241 13.285 1.00 88.06 198 GLU A CA 1
ATOM 1536 C C . GLU A 1 198 ? -17.969 -4.482 14.582 1.00 88.06 198 GLU A C 1
ATOM 1538 O O . GLU A 1 198 ? -18.147 -3.570 15.392 1.00 88.06 198 GLU A O 1
ATOM 1543 N N . ARG A 1 199 ? -18.461 -5.709 14.786 1.00 84.75 199 ARG A N 1
ATOM 1544 C CA . ARG A 1 199 ? -19.234 -6.082 15.979 1.00 84.75 199 ARG A CA 1
ATOM 1545 C C . ARG A 1 199 ? -18.466 -5.793 17.272 1.00 84.75 199 ARG A C 1
ATOM 1547 O O . ARG A 1 199 ? -19.047 -5.242 18.200 1.00 84.75 199 ARG A O 1
ATOM 1554 N N . SER A 1 200 ? -17.171 -6.092 17.291 1.00 82.38 200 SER A N 1
ATOM 1555 C CA . SER A 1 200 ? -16.250 -5.815 18.398 1.00 82.38 200 SER A CA 1
ATOM 1556 C C . SER A 1 200 ? -16.145 -4.314 18.716 1.00 82.38 200 SER A C 1
ATOM 1558 O O . SER A 1 200 ? -16.262 -3.918 19.874 1.00 82.38 200 SER A O 1
ATOM 1560 N N . GLU A 1 201 ? -16.009 -3.462 17.696 1.00 88.69 201 GLU A N 1
ATOM 1561 C CA . GLU A 1 201 ? -16.007 -1.997 17.839 1.00 88.69 201 GLU A CA 1
ATOM 1562 C C . GLU A 1 201 ? -17.358 -1.468 18.342 1.00 88.69 201 GLU A C 1
ATOM 1564 O O . GLU A 1 201 ? -17.408 -0.556 19.167 1.00 88.69 201 GLU A O 1
ATOM 1569 N N . ILE A 1 202 ? -18.466 -2.045 17.868 1.00 91.56 202 ILE A N 1
ATOM 1570 C CA . ILE A 1 202 ? -19.818 -1.696 18.317 1.00 91.56 202 ILE A CA 1
ATOM 1571 C C . ILE A 1 202 ? -20.003 -2.040 19.801 1.00 91.56 202 ILE A C 1
ATOM 1573 O O . ILE A 1 202 ? -20.508 -1.210 20.558 1.00 91.56 202 ILE A O 1
ATOM 1577 N N . GLU A 1 203 ? -19.594 -3.237 20.220 1.00 89.19 203 GLU A N 1
ATOM 1578 C CA . GLU A 1 203 ? -19.664 -3.690 21.614 1.00 89.19 203 GLU A CA 1
ATOM 1579 C C . GLU A 1 203 ? -18.795 -2.808 22.520 1.00 89.19 203 GLU A C 1
ATOM 1581 O O . GLU A 1 203 ? -19.291 -2.271 23.513 1.00 89.19 203 GLU A O 1
ATOM 1586 N N . ALA A 1 204 ? -17.547 -2.542 22.122 1.00 90.19 204 ALA A N 1
ATOM 1587 C CA . ALA A 1 204 ? -16.642 -1.662 22.858 1.00 90.19 204 ALA A CA 1
ATOM 1588 C C . ALA A 1 204 ? -17.172 -0.220 22.969 1.00 90.19 204 ALA A C 1
ATOM 1590 O O . ALA A 1 204 ? -17.021 0.428 24.011 1.00 90.19 204 ALA A O 1
ATOM 1591 N N . ALA A 1 205 ? -17.819 0.295 21.918 1.00 93.19 205 ALA A N 1
ATOM 1592 C CA . ALA A 1 205 ? -18.439 1.614 21.942 1.00 93.19 205 ALA A CA 1
ATOM 1593 C C . ALA A 1 205 ? -19.620 1.679 22.917 1.00 93.19 205 ALA A C 1
ATOM 1595 O O . ALA A 1 205 ? -19.747 2.664 23.648 1.00 93.19 205 ALA A O 1
ATOM 1596 N N . ILE A 1 206 ? -20.462 0.641 22.960 1.00 94.31 206 ILE A N 1
ATOM 1597 C CA . ILE A 1 206 ? -21.583 0.550 23.906 1.00 94.31 206 ILE A CA 1
ATOM 1598 C C . ILE A 1 206 ? -21.062 0.515 25.344 1.00 94.31 206 ILE A C 1
ATOM 1600 O O . ILE A 1 206 ? -21.468 1.357 26.145 1.00 94.31 206 ILE A O 1
ATOM 1604 N N . GLU A 1 207 ? -20.117 -0.378 25.651 1.00 93.25 207 GLU A N 1
ATOM 1605 C CA . GLU A 1 207 ? -19.519 -0.480 26.990 1.00 93.25 207 GLU A CA 1
ATOM 1606 C C . GLU A 1 207 ? -18.900 0.852 27.438 1.00 93.25 207 GLU A C 1
ATOM 1608 O O . GLU A 1 207 ? -19.048 1.280 28.587 1.00 93.25 207 GLU A O 1
ATOM 1613 N N . TRP A 1 208 ? -18.232 1.557 26.521 1.00 95.50 208 TRP A N 1
ATOM 1614 C CA . TRP A 1 208 ? -17.642 2.858 26.813 1.00 95.50 208 TRP A CA 1
ATOM 1615 C C . TRP A 1 208 ? -18.692 3.931 27.121 1.00 95.50 208 TRP A C 1
ATOM 1617 O O . TRP A 1 208 ? -18.491 4.714 28.055 1.00 95.50 208 TRP A O 1
ATOM 1627 N N . VAL A 1 209 ? -19.803 3.974 26.374 1.00 94.56 209 VAL A N 1
ATOM 1628 C CA . VAL A 1 209 ? -20.919 4.899 26.639 1.00 94.56 209 VAL A CA 1
ATOM 1629 C C . VAL A 1 209 ? -21.537 4.618 28.008 1.00 94.56 209 VAL A C 1
ATOM 1631 O O . VAL A 1 209 ? -21.755 5.552 28.786 1.00 94.56 209 VAL A O 1
ATOM 1634 N N . GLU A 1 210 ? -21.751 3.346 28.340 1.00 93.19 210 GLU A N 1
ATOM 1635 C CA . GLU A 1 210 ? -22.272 2.932 29.645 1.00 93.19 210 GLU A CA 1
ATOM 1636 C C . GLU A 1 210 ? -21.339 3.327 30.790 1.00 93.19 210 GLU A C 1
ATOM 1638 O O . GLU A 1 210 ? -21.796 3.850 31.812 1.00 93.19 210 GLU A O 1
ATOM 1643 N N . ALA A 1 211 ? -20.024 3.211 30.592 1.00 93.00 211 ALA A N 1
ATOM 1644 C CA . ALA A 1 211 ? -19.025 3.678 31.550 1.00 93.00 211 ALA A CA 1
ATOM 1645 C C . ALA A 1 211 ? -19.065 5.203 31.792 1.00 93.00 211 ALA A C 1
ATOM 1647 O O . ALA A 1 211 ? -18.626 5.664 32.848 1.00 93.00 211 ALA A O 1
ATOM 1648 N N . GLN A 1 212 ? -19.627 6.003 30.873 1.00 90.50 212 GLN A N 1
ATOM 1649 C CA . GLN A 1 212 ? -19.867 7.441 31.092 1.00 90.50 212 GLN A CA 1
ATOM 1650 C C . GLN A 1 212 ? -21.118 7.728 31.948 1.00 90.50 212 GLN A C 1
ATOM 1652 O O . GLN A 1 212 ? -21.386 8.886 32.298 1.00 90.50 212 GLN A O 1
ATOM 1657 N N . GLY A 1 213 ? -21.879 6.691 32.312 1.00 91.94 213 GLY A N 1
ATOM 1658 C CA . GLY A 1 213 ? -23.152 6.796 33.023 1.00 91.94 213 GLY A CA 1
ATOM 1659 C C . GLY A 1 213 ? -24.346 7.070 32.104 1.00 91.94 213 GLY A C 1
ATOM 1660 O O . GLY A 1 213 ? -25.369 7.567 32.575 1.00 91.94 213 GLY A O 1
ATOM 1661 N N . ILE A 1 214 ? -24.216 6.791 30.804 1.00 94.06 214 ILE A N 1
ATOM 1662 C CA . ILE A 1 214 ? -25.299 6.896 29.819 1.00 94.06 214 ILE A CA 1
ATOM 1663 C C . ILE A 1 214 ? -25.804 5.493 29.528 1.00 94.06 214 ILE A C 1
ATOM 1665 O O . ILE A 1 214 ? -25.035 4.619 29.152 1.00 94.06 214 ILE A O 1
ATOM 1669 N N . ARG A 1 215 ? -27.105 5.269 29.682 1.00 93.00 215 ARG A N 1
ATOM 1670 C CA . ARG A 1 215 ? -27.691 3.949 29.437 1.00 93.00 215 ARG A CA 1
ATOM 1671 C C . ARG A 1 215 ? -27.808 3.695 27.935 1.00 93.00 215 ARG A C 1
ATOM 1673 O O . ARG A 1 215 ? -28.292 4.581 27.233 1.00 93.00 215 ARG A O 1
ATOM 1680 N N . ALA A 1 216 ? -27.435 2.507 27.465 1.00 94.19 216 ALA A N 1
ATOM 1681 C CA . ALA A 1 216 ? -27.573 2.093 26.073 1.00 94.19 216 ALA A CA 1
ATOM 1682 C C . ALA A 1 216 ? -28.466 0.846 25.972 1.00 94.19 216 ALA A C 1
ATOM 1684 O O . ALA A 1 216 ? -28.104 -0.223 26.444 1.00 94.19 216 ALA A O 1
ATOM 1685 N N . ASP A 1 217 ? -29.637 0.968 25.346 1.00 91.88 217 ASP A N 1
ATOM 1686 C CA . ASP A 1 217 ? -30.566 -0.156 25.168 1.00 91.88 217 ASP A CA 1
ATOM 1687 C C . ASP A 1 217 ? -30.715 -0.510 23.678 1.00 91.88 217 ASP A C 1
ATOM 1689 O O . ASP A 1 217 ? -30.856 0.400 22.856 1.00 91.88 217 ASP A O 1
ATOM 1693 N N . PRO A 1 218 ? -30.733 -1.794 23.281 1.00 88.25 218 PRO A N 1
ATOM 1694 C CA . PRO A 1 218 ? -31.046 -2.171 21.907 1.00 88.25 218 PRO A CA 1
ATOM 1695 C C . PRO A 1 218 ? -32.479 -1.764 21.544 1.00 88.25 218 PRO A C 1
ATOM 1697 O O . PRO A 1 218 ? -33.407 -1.879 22.345 1.00 88.25 218 PRO A O 1
ATOM 1700 N N . VAL A 1 219 ? -32.674 -1.305 20.308 1.00 83.56 219 VAL A N 1
ATOM 1701 C CA . VAL A 1 219 ? -34.006 -1.018 19.764 1.00 83.56 219 VAL A CA 1
ATOM 1702 C C . VAL A 1 219 ? -34.449 -2.229 18.948 1.00 83.56 219 VAL A C 1
ATOM 1704 O O . VAL A 1 219 ? -34.023 -2.401 17.805 1.00 83.56 219 VAL A O 1
ATOM 1707 N N . GLU A 1 220 ? -35.295 -3.080 19.529 1.00 59.97 220 GLU A N 1
ATOM 1708 C CA . GLU A 1 220 ? -35.920 -4.191 18.805 1.00 59.97 220 GLU A CA 1
ATOM 1709 C C . GLU A 1 220 ? -36.906 -3.653 17.756 1.00 59.97 220 GLU A C 1
ATOM 1711 O O . GLU A 1 220 ? -37.890 -2.986 18.080 1.00 59.97 220 GLU A O 1
ATOM 1716 N N . GLY A 1 221 ? -36.628 -3.926 16.479 1.00 48.88 221 GLY A N 1
ATOM 1717 C CA . GLY A 1 221 ? -37.506 -3.566 15.366 1.00 48.88 221 GLY A CA 1
ATOM 1718 C C . GLY A 1 221 ? -36.767 -3.497 14.031 1.00 48.88 221 GLY A C 1
ATOM 1719 O O . GLY A 1 221 ? -35.852 -2.691 13.870 1.00 48.88 221 GLY A O 1
ATOM 1720 N N . ASP A 1 222 ? -37.212 -4.325 13.083 1.00 39.16 222 ASP A N 1
ATOM 1721 C CA . ASP A 1 222 ? -36.853 -4.406 11.658 1.00 39.16 222 ASP A CA 1
ATOM 1722 C C . ASP A 1 222 ? -35.432 -4.883 11.314 1.00 39.16 222 ASP A C 1
ATOM 1724 O O . ASP A 1 222 ? -34.601 -4.113 10.818 1.00 39.16 222 ASP A O 1
ATOM 1728 N N . VAL A 1 223 ? -35.195 -6.186 11.504 1.00 32.16 223 VAL A N 1
ATOM 1729 C CA . VAL A 1 223 ? -34.207 -6.959 10.735 1.00 32.16 223 VAL A CA 1
ATOM 1730 C C . VAL A 1 223 ? -34.900 -7.448 9.459 1.00 32.16 223 VAL A C 1
ATOM 1732 O O . VAL A 1 223 ? -35.718 -8.362 9.504 1.00 32.16 223 VAL A O 1
ATOM 1735 N N . VAL A 1 224 ? -34.583 -6.836 8.319 1.00 29.00 224 VAL A N 1
ATOM 1736 C CA . VAL A 1 224 ? -34.771 -7.455 7.000 1.00 29.00 224 VAL A CA 1
ATOM 1737 C C . VAL A 1 224 ? -33.372 -7.666 6.446 1.00 29.00 224 VAL A C 1
ATOM 1739 O O . VAL A 1 224 ? -32.718 -6.708 6.038 1.00 29.00 224 VAL A O 1
ATOM 1742 N N . SER A 1 225 ? -32.893 -8.904 6.501 1.00 28.58 225 SER A N 1
ATOM 1743 C CA . SER A 1 225 ? -31.731 -9.350 5.740 1.00 28.58 225 SER A CA 1
ATOM 1744 C C . SER A 1 225 ? -32.206 -9.814 4.362 1.00 28.58 225 SER A C 1
ATOM 1746 O O . SER A 1 225 ? -33.127 -10.624 4.250 1.00 28.58 225 SER A O 1
ATOM 1748 N N . GLY A 1 226 ? -31.595 -9.252 3.324 1.00 29.02 226 GLY A N 1
ATOM 1749 C CA . GLY A 1 226 ? -31.660 -9.688 1.933 1.00 29.02 226 GLY A CA 1
ATOM 1750 C C . GLY A 1 226 ? -30.253 -9.694 1.366 1.00 29.02 226 GLY A C 1
ATOM 1751 O O . GLY A 1 226 ? -29.435 -8.891 1.875 1.00 29.02 226 GLY A O 1
#

Radius of gyration: 27.01 Å; chains: 1; bounding box: 65×39×64 Å

Secondary structure (DSSP, 8-state):
-EEETTTTEEEEEEEEEE-TTS-EEEEEEESS-SS---EEEEEETTEEEEEETTTTEEEEEETTSGGGSS-EEEE--S-SSHHHHHHHHHHHHHHHHHT---SS-HHHHHHHHHHHHHHHHHHHHTS---TTTGGG-SSSS-----EEEEEEEEEEETTTTTS-HHHHHHHHS--EEEEEEEEE-SSEEEEEEEEEEEHHHHHHHHHHHHHTT-EEEE--------